Protein AF-A0A933QVA3-F1 (afdb_monomer)

Structure (mmCIF, N/CA/C/O backbone):
data_AF-A0A933QVA3-F1
#
_entry.id   AF-A0A933QVA3-F1
#
loop_
_atom_site.group_PDB
_atom_site.id
_atom_site.type_symbol
_atom_site.label_atom_id
_atom_site.label_alt_id
_atom_site.label_comp_id
_atom_site.label_asym_id
_atom_site.label_entity_id
_atom_site.label_seq_id
_atom_site.pdbx_PDB_ins_code
_atom_site.Cartn_x
_atom_site.Cartn_y
_atom_site.Cartn_z
_atom_site.occupancy
_atom_site.B_iso_or_equiv
_atom_site.auth_seq_id
_atom_site.auth_comp_id
_atom_site.auth_asym_id
_atom_site.auth_atom_id
_atom_site.pdbx_PDB_model_num
ATOM 1 N N . MET A 1 1 ? -22.988 -11.053 14.892 1.00 62.19 1 MET A N 1
ATOM 2 C CA . MET A 1 1 ? -23.285 -9.649 15.249 1.00 62.19 1 MET A CA 1
ATOM 3 C C . MET A 1 1 ? -22.764 -8.797 14.109 1.00 62.19 1 MET A C 1
ATOM 5 O O . MET A 1 1 ? -21.636 -9.046 13.694 1.00 62.19 1 MET A O 1
ATOM 9 N N . LYS A 1 2 ? -23.585 -7.900 13.557 1.00 84.38 2 LYS A N 1
ATOM 10 C CA . LYS A 1 2 ? -23.182 -7.046 12.435 1.00 84.38 2 LYS A CA 1
ATOM 11 C C . LYS A 1 2 ? -22.098 -6.068 12.904 1.00 84.38 2 LYS A C 1
ATOM 13 O O . LYS A 1 2 ? -22.116 -5.648 14.062 1.00 84.38 2 LYS A O 1
ATOM 18 N N . LYS A 1 3 ? -21.099 -5.807 12.058 1.00 94.25 3 LYS A N 1
ATOM 19 C CA . LYS A 1 3 ? -19.967 -4.933 12.400 1.00 94.25 3 LYS A CA 1
ATOM 20 C C . LYS A 1 3 ? -20.443 -3.489 12.524 1.00 94.25 3 LYS A C 1
ATOM 22 O O . LYS A 1 3 ? -21.264 -3.074 11.717 1.00 94.25 3 LYS A O 1
ATOM 27 N N . ARG A 1 4 ? -19.935 -2.734 13.501 1.00 96.12 4 ARG A N 1
ATOM 28 C CA . ARG A 1 4 ? -20.345 -1.337 13.743 1.00 96.12 4 ARG A CA 1
ATOM 29 C C . ARG A 1 4 ? -19.245 -0.351 13.361 1.00 96.12 4 ARG A C 1
ATOM 31 O O . ARG A 1 4 ? -18.122 -0.448 13.862 1.00 96.12 4 ARG A O 1
ATOM 38 N N . VAL A 1 5 ? -19.589 0.615 12.519 1.00 97.69 5 VAL A N 1
ATOM 39 C CA . VAL A 1 5 ? -18.713 1.687 12.039 1.00 97.69 5 VAL A CA 1
ATOM 40 C C . VAL A 1 5 ? -19.263 3.025 12.518 1.00 97.69 5 VAL A C 1
ATOM 42 O O . VAL A 1 5 ? -20.412 3.359 12.234 1.00 97.69 5 VAL A O 1
ATOM 45 N N . LEU A 1 6 ? -18.439 3.783 13.238 1.00 98.25 6 LEU A N 1
ATOM 46 C CA . LEU A 1 6 ? -18.745 5.159 13.623 1.00 98.25 6 LEU A CA 1
ATOM 47 C C . LEU A 1 6 ? -18.090 6.102 12.620 1.00 98.25 6 LEU A C 1
ATOM 49 O O . LEU A 1 6 ? -16.891 5.983 12.384 1.00 98.25 6 LEU A O 1
ATOM 53 N N . VAL A 1 7 ? -18.851 7.029 12.053 1.00 98.06 7 VAL A N 1
ATOM 54 C CA . VAL A 1 7 ? -18.362 8.051 11.124 1.00 98.06 7 VAL A CA 1
ATOM 55 C C . VAL A 1 7 ? -18.529 9.420 11.776 1.00 98.06 7 VAL A C 1
ATOM 57 O O . VAL A 1 7 ? -19.651 9.821 12.064 1.00 98.06 7 VAL A O 1
ATOM 60 N N . ALA A 1 8 ? -17.434 10.136 12.011 1.00 97.88 8 ALA A N 1
ATOM 61 C CA . ALA A 1 8 ? -17.455 11.523 12.466 1.00 97.88 8 ALA A CA 1
ATOM 62 C C . ALA A 1 8 ? -17.248 12.458 11.265 1.00 97.88 8 ALA A C 1
ATOM 64 O O . ALA A 1 8 ? -16.189 12.428 10.641 1.00 97.88 8 ALA A O 1
ATOM 65 N N . GLU A 1 9 ? -18.273 13.229 10.911 1.00 94.56 9 GLU A N 1
ATOM 66 C CA . GLU A 1 9 ? -18.278 14.159 9.775 1.00 94.56 9 GLU A CA 1
ATOM 67 C C . GLU A 1 9 ? -19.221 15.320 10.114 1.00 94.56 9 GLU A C 1
ATOM 69 O O . GLU A 1 9 ? -20.402 15.105 10.394 1.00 94.56 9 GLU A O 1
ATOM 74 N N . ASP A 1 10 ? -18.686 16.540 10.126 1.00 91.88 10 ASP A N 1
ATOM 75 C CA . ASP A 1 10 ? -19.392 17.751 10.550 1.00 91.88 10 ASP A CA 1
ATOM 76 C C . ASP A 1 10 ? -20.319 18.317 9.464 1.00 91.88 10 ASP A C 1
ATOM 78 O O . ASP A 1 10 ? -21.307 18.986 9.781 1.00 91.88 10 ASP A O 1
ATOM 82 N N . ASP A 1 11 ? -20.073 18.004 8.188 1.00 84.56 11 ASP A N 1
ATOM 83 C CA . ASP A 1 11 ? -21.017 18.311 7.116 1.00 84.56 11 ASP A CA 1
ATOM 84 C C . ASP A 1 11 ? -22.144 17.270 7.070 1.00 84.56 11 ASP A C 1
ATOM 86 O O . ASP A 1 11 ? -21.973 16.130 6.629 1.00 84.56 11 ASP A O 1
ATOM 90 N N . ILE A 1 12 ? -23.345 17.693 7.468 1.00 83.31 12 ILE A N 1
ATOM 91 C CA . ILE A 1 12 ? -24.539 16.840 7.504 1.00 83.31 12 ILE A CA 1
ATOM 92 C C . ILE A 1 12 ? -24.874 16.198 6.148 1.00 83.31 12 ILE A C 1
ATOM 94 O O . ILE A 1 12 ? -25.395 15.083 6.114 1.00 83.31 12 ILE A O 1
ATOM 98 N N . ASN A 1 13 ? -24.563 16.860 5.028 1.00 76.31 13 ASN A N 1
ATOM 99 C CA . ASN A 1 13 ? -24.820 16.321 3.694 1.00 76.31 13 ASN A CA 1
ATOM 100 C C . ASN A 1 13 ? -23.816 15.224 3.350 1.00 76.31 13 ASN A C 1
ATOM 102 O O . ASN A 1 13 ? -24.195 14.206 2.774 1.00 76.31 13 ASN A O 1
ATOM 106 N N . VAL A 1 14 ? -22.544 15.413 3.713 1.00 79.94 14 VAL A N 1
ATOM 107 C CA . VAL A 1 14 ? -21.497 14.402 3.514 1.00 79.94 14 VAL A CA 1
ATOM 108 C C . VAL A 1 14 ? -21.744 13.208 4.432 1.00 79.94 14 VAL A C 1
ATOM 110 O O . VAL A 1 14 ? -21.687 12.069 3.972 1.00 79.94 14 VAL A O 1
ATOM 113 N N . ALA A 1 15 ? -22.105 13.446 5.693 1.00 84.38 15 ALA A N 1
ATOM 114 C CA . ALA A 1 15 ? -22.469 12.399 6.642 1.00 84.38 15 ALA A CA 1
ATOM 115 C C . ALA A 1 15 ? -23.661 11.567 6.136 1.00 84.38 15 ALA A C 1
ATOM 117 O O . ALA A 1 15 ? -23.595 10.335 6.122 1.00 84.38 15 ALA A O 1
ATOM 118 N N . PHE A 1 16 ? -24.721 12.230 5.656 1.00 78.56 16 PHE A N 1
ATOM 119 C CA . PHE A 1 16 ? -25.873 11.570 5.040 1.00 78.56 16 PHE A CA 1
ATOM 120 C C . PHE A 1 16 ? -25.467 10.764 3.800 1.00 78.56 16 PHE A C 1
ATOM 122 O O . PHE A 1 16 ? -25.799 9.586 3.700 1.00 78.56 16 PHE A O 1
ATOM 129 N N . LEU A 1 17 ? -24.679 11.359 2.898 1.00 74.62 17 LEU A N 1
ATOM 130 C CA . LEU A 1 17 ? -24.182 10.699 1.690 1.00 74.62 17 LEU A CA 1
ATOM 131 C C . LEU A 1 17 ? -23.353 9.448 2.010 1.00 74.62 17 LEU A C 1
ATOM 133 O O . LEU A 1 17 ? -23.500 8.433 1.336 1.00 74.62 17 LEU A O 1
ATOM 137 N N . ILE A 1 18 ? -22.490 9.501 3.027 1.00 87.44 18 ILE A N 1
ATOM 138 C CA . ILE A 1 18 ? -21.707 8.344 3.470 1.00 87.44 18 ILE A CA 1
ATOM 139 C C . ILE A 1 18 ? -22.640 7.261 4.007 1.00 87.44 18 ILE A C 1
ATOM 141 O O . ILE A 1 18 ? -22.528 6.107 3.604 1.00 87.44 18 ILE A O 1
ATOM 145 N N . LYS A 1 19 ? -23.565 7.606 4.903 1.00 90.25 19 LYS A N 1
ATOM 146 C CA . LYS A 1 19 ? -24.446 6.624 5.537 1.00 90.25 19 LYS A CA 1
ATOM 147 C C . LYS A 1 19 ? -25.363 5.931 4.528 1.00 90.25 19 LYS A C 1
ATOM 149 O O . LYS A 1 19 ? -25.340 4.703 4.436 1.00 90.25 19 LYS A O 1
ATOM 154 N N . ASP A 1 20 ? -26.134 6.707 3.775 1.00 82.75 20 ASP A N 1
ATOM 155 C CA . ASP A 1 20 ? -27.108 6.183 2.816 1.00 82.75 20 ASP A CA 1
ATOM 156 C C . ASP A 1 20 ? -26.396 5.567 1.612 1.00 82.75 20 ASP A C 1
ATOM 158 O O . ASP A 1 20 ? -26.706 4.454 1.198 1.00 82.75 20 ASP A O 1
ATOM 162 N N . GLY A 1 21 ? -25.348 6.220 1.113 1.00 74.75 21 GLY A N 1
ATOM 163 C CA . GLY A 1 21 ? -24.599 5.724 -0.032 1.00 74.75 21 GLY A CA 1
ATOM 164 C C . GLY A 1 21 ? -23.852 4.414 0.237 1.00 74.75 21 GLY A C 1
ATOM 165 O O . GLY A 1 21 ? -23.765 3.568 -0.650 1.00 74.75 21 GLY A O 1
ATOM 166 N N . LEU A 1 22 ? -23.344 4.185 1.454 1.00 88.69 22 LEU A N 1
ATOM 167 C CA . LEU A 1 22 ? -22.782 2.879 1.823 1.00 88.69 22 LEU A CA 1
ATOM 168 C C . LEU A 1 22 ? -23.867 1.795 1.921 1.00 88.69 22 LEU A C 1
ATOM 170 O O . LEU A 1 22 ? -23.613 0.653 1.529 1.00 88.69 22 LEU A O 1
ATOM 174 N N . ALA A 1 23 ? -25.064 2.141 2.402 1.00 88.75 23 ALA A N 1
ATOM 175 C CA . ALA A 1 23 ? -26.197 1.220 2.451 1.00 88.75 23 ALA A CA 1
ATOM 176 C C . ALA A 1 23 ? -26.672 0.826 1.041 1.00 88.75 23 ALA A C 1
ATOM 178 O O . ALA A 1 23 ? -26.819 -0.365 0.765 1.00 88.75 23 ALA A O 1
ATOM 179 N N . ASP A 1 24 ? -26.807 1.794 0.130 1.00 80.75 24 ASP A N 1
ATOM 180 C CA . ASP A 1 24 ? -27.186 1.576 -1.275 1.00 80.75 24 ASP A CA 1
ATOM 181 C C . ASP A 1 24 ? -26.171 0.707 -2.031 1.00 80.75 24 ASP A C 1
ATOM 183 O O . ASP A 1 24 ? -26.530 -0.089 -2.900 1.00 80.75 24 ASP A O 1
ATOM 187 N N . LEU A 1 25 ? -24.889 0.809 -1.669 1.00 76.94 25 LEU A N 1
ATOM 188 C CA . LEU A 1 25 ? -23.819 -0.039 -2.197 1.00 76.94 25 LEU A CA 1
ATOM 189 C C . LEU A 1 25 ? -23.784 -1.449 -1.575 1.00 76.94 25 LEU A C 1
ATOM 191 O O . LEU A 1 25 ? -22.884 -2.231 -1.892 1.00 76.94 25 LEU A O 1
ATOM 195 N N . GLY A 1 26 ? -24.730 -1.786 -0.694 1.00 86.75 26 GLY A N 1
ATOM 196 C CA . GLY A 1 26 ? -24.863 -3.113 -0.093 1.00 86.75 26 GLY A CA 1
ATOM 197 C C . GLY A 1 26 ? -23.828 -3.412 0.992 1.00 86.75 26 GLY A C 1
ATOM 198 O O . GLY A 1 26 ? -23.308 -4.525 1.050 1.00 86.75 26 GLY A O 1
ATOM 199 N N . ALA A 1 27 ? -23.471 -2.430 1.824 1.00 86.06 27 ALA A N 1
ATOM 200 C CA . ALA A 1 27 ? -22.571 -2.642 2.958 1.00 86.06 27 ALA A CA 1
ATOM 201 C C . ALA A 1 27 ? -23.135 -3.634 3.999 1.00 86.06 27 ALA A C 1
ATOM 203 O O . ALA A 1 27 ? -24.231 -3.450 4.530 1.00 86.06 27 ALA A O 1
ATOM 204 N N . ASP A 1 28 ? -22.339 -4.645 4.369 1.00 90.44 28 ASP A N 1
ATOM 205 C CA . ASP A 1 28 ? -22.685 -5.641 5.403 1.00 90.44 28 ASP A CA 1
ATOM 206 C C . ASP A 1 28 ? -22.244 -5.221 6.824 1.00 90.44 28 ASP A C 1
ATOM 208 O O . ASP A 1 28 ? -21.858 -6.015 7.684 1.00 90.44 28 ASP A O 1
ATOM 212 N N . PHE A 1 29 ? -22.276 -3.921 7.091 1.00 94.44 29 PHE A N 1
ATOM 213 C CA . PHE A 1 29 ? -21.964 -3.331 8.390 1.00 94.44 29 PHE A CA 1
ATOM 214 C C . PHE A 1 29 ? -22.949 -2.204 8.699 1.00 94.44 29 PHE A C 1
ATOM 216 O O . PHE A 1 29 ? -23.614 -1.680 7.808 1.00 94.44 29 PHE A O 1
ATOM 223 N N . ASP A 1 30 ? -23.090 -1.879 9.977 1.00 95.88 30 ASP A N 1
ATOM 224 C CA . ASP A 1 30 ? -23.941 -0.793 10.440 1.00 95.88 30 ASP A CA 1
ATOM 225 C C . ASP A 1 30 ? -23.115 0.479 10.574 1.00 95.88 30 ASP A C 1
ATOM 227 O O . ASP A 1 30 ? -22.055 0.479 11.203 1.00 95.88 30 ASP A O 1
ATOM 231 N N . VAL A 1 31 ? -23.618 1.556 9.974 1.00 96.75 31 VAL A N 1
ATOM 232 C CA . VAL A 1 31 ? -22.987 2.874 9.983 1.00 96.75 31 VAL A CA 1
ATOM 233 C C . VAL A 1 31 ? -23.808 3.814 10.853 1.00 96.75 31 VAL A C 1
ATOM 235 O O . VAL A 1 31 ? -24.999 4.030 10.612 1.00 96.75 31 VAL A O 1
ATOM 238 N N . GLU A 1 32 ? -23.154 4.404 11.844 1.00 97.56 32 GLU A N 1
ATOM 239 C CA . GLU A 1 32 ? -23.693 5.512 12.624 1.00 97.56 32 GLU A CA 1
ATOM 240 C C . GLU A 1 32 ? -22.833 6.752 12.395 1.00 97.56 32 GLU A C 1
ATOM 242 O O . GLU A 1 32 ? -21.607 6.665 12.373 1.00 97.56 32 GLU A O 1
ATOM 247 N N . THR A 1 33 ? -23.479 7.898 12.207 1.00 97.44 33 THR A N 1
ATOM 248 C CA . THR A 1 33 ? -22.819 9.177 11.940 1.00 97.44 33 THR A CA 1
ATOM 249 C C . THR A 1 33 ? -22.973 10.112 13.132 1.00 97.44 33 THR A C 1
ATOM 251 O O . THR A 1 33 ? -24.056 10.187 13.714 1.00 97.44 33 THR A O 1
ATOM 254 N N . VAL A 1 34 ? -21.921 10.855 13.447 1.00 97.81 34 VAL A N 1
ATOM 255 C CA . VAL A 1 34 ? -21.891 11.932 14.445 1.00 97.81 34 VAL A CA 1
ATOM 256 C C . VAL A 1 34 ? -21.282 13.184 13.829 1.00 97.81 34 VAL A C 1
ATOM 258 O O . VAL A 1 34 ? -20.529 13.091 12.861 1.00 97.81 34 VAL A O 1
ATOM 261 N N . SER A 1 35 ? -21.617 14.343 14.389 1.00 95.56 35 SER A N 1
ATOM 262 C CA . SER A 1 35 ? -21.306 15.649 13.794 1.00 95.56 35 SER A CA 1
ATOM 263 C C . SER A 1 35 ? -20.050 16.319 14.361 1.00 95.56 35 SER A C 1
ATOM 265 O O . SER A 1 35 ? -19.640 17.376 13.888 1.00 95.56 35 SER A O 1
ATOM 267 N N . SER A 1 36 ? -19.429 15.720 15.380 1.00 97.00 36 SER A N 1
ATOM 268 C CA . SER A 1 36 ? -18.232 16.257 16.032 1.00 97.00 36 SER A CA 1
ATOM 269 C C . SER A 1 36 ? -17.353 15.164 16.644 1.00 97.00 36 SER A C 1
ATOM 271 O O . SER A 1 36 ? -17.793 14.031 16.881 1.00 97.00 36 SER A O 1
ATOM 273 N N . GLY A 1 37 ? -16.095 15.510 16.940 1.00 96.56 37 GLY A N 1
ATOM 274 C CA . GLY A 1 37 ? -15.179 14.616 17.650 1.00 96.56 37 GLY A CA 1
ATOM 275 C C . GLY A 1 37 ? -15.629 14.327 19.087 1.00 96.56 37 GLY A C 1
ATOM 276 O O . GLY A 1 37 ? -15.476 13.209 19.577 1.00 96.56 37 GLY A O 1
ATOM 277 N N . GLU A 1 38 ? -16.263 15.291 19.751 1.00 97.44 38 GLU A N 1
ATOM 278 C CA . GLU A 1 38 ? -16.795 15.146 21.105 1.00 97.44 38 GLU A CA 1
ATOM 279 C C . GLU A 1 38 ? -17.962 14.153 21.157 1.00 97.44 38 GLU A C 1
ATOM 281 O O . GLU A 1 38 ? -17.996 13.281 22.031 1.00 97.44 38 GLU A O 1
ATOM 286 N N . GLU A 1 39 ? -18.892 14.231 20.198 1.00 97.44 39 GLU A N 1
ATOM 287 C CA . GLU A 1 39 ? -19.976 13.251 20.056 1.00 97.44 39 GLU A CA 1
ATOM 288 C C . GLU A 1 39 ? -19.421 11.855 19.763 1.00 97.44 39 GLU A C 1
ATOM 290 O O . GLU A 1 39 ? -19.884 10.865 20.340 1.00 97.44 39 GLU A O 1
ATOM 295 N N . ALA A 1 40 ? -18.388 11.772 18.916 1.00 97.25 40 ALA A N 1
ATOM 296 C CA . ALA A 1 40 ? -17.720 10.513 18.622 1.00 97.25 40 ALA A CA 1
ATOM 297 C C . ALA A 1 40 ? -17.103 9.890 19.881 1.00 97.25 40 ALA A C 1
ATOM 299 O O . ALA A 1 40 ? -17.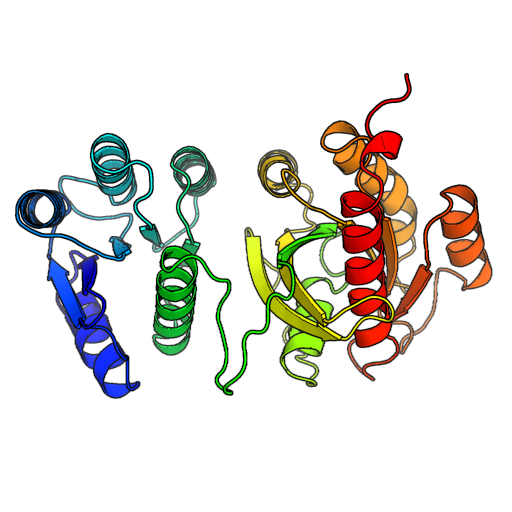306 8.704 20.139 1.00 97.25 40 ALA A O 1
ATOM 300 N N . LEU A 1 41 ? -16.403 10.676 20.706 1.00 95.94 41 LEU A N 1
ATOM 301 C CA . LEU A 1 41 ? -15.837 10.196 21.969 1.00 95.94 41 LEU A CA 1
ATOM 302 C C . LEU A 1 41 ? -16.908 9.734 22.954 1.00 95.94 41 LEU A C 1
ATOM 304 O O . LEU A 1 41 ? -16.743 8.678 23.565 1.00 95.94 41 LEU A O 1
ATOM 308 N N . ALA A 1 42 ? -18.015 10.470 23.073 1.00 96.31 42 ALA A N 1
ATOM 309 C CA . ALA A 1 42 ? -19.131 10.063 23.921 1.00 96.31 42 ALA A CA 1
ATOM 310 C C . ALA A 1 42 ? -19.715 8.710 23.477 1.00 96.31 42 ALA A C 1
ATOM 312 O O . ALA A 1 42 ? -20.004 7.852 24.312 1.00 96.31 42 ALA A O 1
ATOM 313 N N . LYS A 1 43 ? -19.832 8.477 22.163 1.00 96.00 43 LYS A N 1
ATOM 314 C CA . LYS A 1 43 ? -20.265 7.189 21.597 1.00 96.00 43 LYS A CA 1
ATOM 315 C C . LYS A 1 43 ? -19.243 6.076 21.807 1.00 96.00 43 LYS A C 1
ATOM 317 O O . LYS A 1 43 ? -19.636 4.938 22.055 1.00 96.00 43 LYS A O 1
ATOM 322 N N . ILE A 1 44 ? -17.950 6.380 21.717 1.00 94.50 44 ILE A N 1
ATOM 323 C CA . ILE A 1 44 ? -16.865 5.424 21.987 1.00 94.50 44 ILE A CA 1
ATOM 324 C C . ILE A 1 44 ? -16.871 4.975 23.456 1.00 94.50 44 ILE A C 1
ATOM 326 O O . ILE A 1 44 ? -16.546 3.825 23.735 1.00 94.50 44 ILE A O 1
ATOM 330 N N . ASP A 1 45 ? -17.270 5.848 24.386 1.00 92.88 45 ASP A N 1
ATOM 331 C CA . ASP A 1 45 ? -17.370 5.514 25.814 1.00 92.88 45 ASP A CA 1
ATOM 332 C C . ASP A 1 45 ? -18.607 4.676 26.161 1.00 92.88 45 ASP A C 1
ATOM 334 O O . ASP A 1 45 ? -18.585 3.901 27.118 1.00 92.88 45 ASP A O 1
ATOM 338 N N . GLN A 1 46 ? -19.687 4.828 25.396 1.00 91.12 46 GLN A N 1
ATOM 339 C CA . GLN A 1 46 ? -20.950 4.123 25.633 1.00 91.12 46 GLN A CA 1
ATOM 340 C C . GLN A 1 46 ? -20.993 2.741 24.978 1.00 91.12 46 GLN A C 1
ATOM 342 O O . GLN A 1 46 ? -21.614 1.822 25.508 1.00 91.12 46 GLN A O 1
ATOM 347 N N . ASP A 1 47 ? -20.356 2.600 23.817 1.00 90.69 47 ASP A N 1
ATOM 348 C CA . ASP A 1 47 ? -20.560 1.483 22.906 1.00 90.69 47 ASP A CA 1
ATOM 349 C C . ASP A 1 47 ? -19.245 0.924 22.355 1.00 90.69 47 ASP A C 1
ATOM 351 O O . ASP A 1 47 ? -18.220 1.598 22.260 1.00 90.69 47 ASP A O 1
ATOM 355 N N . LYS A 1 48 ? -19.288 -0.333 21.902 1.00 90.75 48 LYS A N 1
ATOM 356 C CA . LYS A 1 48 ? -18.165 -0.955 21.195 1.00 90.75 48 LYS A CA 1
ATOM 357 C C . LYS A 1 48 ? -18.265 -0.715 19.690 1.00 90.75 48 LYS A C 1
ATOM 359 O O . LYS A 1 48 ? -19.237 -1.125 19.057 1.00 90.75 48 LYS A O 1
ATOM 364 N N . TRP A 1 49 ? -17.186 -0.185 19.122 1.00 95.00 49 TRP A N 1
ATOM 365 C CA . TRP A 1 49 ? -17.051 0.081 17.690 1.00 95.00 49 TRP A CA 1
ATOM 366 C C . TRP A 1 49 ? -15.984 -0.808 17.045 1.00 95.00 49 TRP A C 1
ATOM 368 O O . TRP A 1 49 ? -14.905 -1.053 17.605 1.00 95.00 49 TRP A O 1
ATOM 378 N N . ASP A 1 50 ? -16.276 -1.331 15.855 1.00 94.62 50 ASP A N 1
ATOM 379 C CA . ASP A 1 50 ? -15.311 -2.110 15.085 1.00 94.62 50 ASP A CA 1
ATOM 380 C C . ASP A 1 50 ? -14.318 -1.195 14.358 1.00 94.62 50 ASP A C 1
ATOM 382 O O . ASP A 1 50 ? -13.122 -1.496 14.348 1.00 94.62 50 ASP A O 1
ATOM 386 N N . LEU A 1 51 ? -14.788 -0.053 13.857 1.00 96.69 51 LEU A N 1
ATOM 387 C CA . LEU A 1 51 ? -14.011 0.923 13.098 1.00 96.69 51 LEU A CA 1
ATOM 388 C C . LEU A 1 51 ? -14.513 2.345 13.376 1.00 96.69 51 LEU A C 1
ATOM 390 O O . LEU A 1 51 ? -15.720 2.553 13.497 1.00 96.69 51 LEU A O 1
ATOM 394 N N . VAL A 1 52 ? -13.592 3.309 13.430 1.00 97.88 52 VAL A N 1
ATOM 395 C CA . VAL A 1 52 ? -13.915 4.743 13.454 1.00 97.88 52 VAL A CA 1
ATOM 396 C C . VAL A 1 52 ? -13.409 5.393 12.169 1.00 97.88 52 VAL A C 1
ATOM 398 O O . VAL A 1 52 ? -12.224 5.327 11.863 1.00 97.88 52 VAL A O 1
ATOM 401 N N . VAL A 1 53 ? -14.293 6.021 11.410 1.00 97.75 53 VAL A N 1
ATOM 402 C CA . VAL A 1 53 ? -13.960 6.876 10.268 1.00 97.75 53 VAL A CA 1
ATOM 403 C C . VAL A 1 53 ? -14.159 8.315 10.722 1.00 97.75 53 VAL A C 1
ATOM 405 O O . VAL A 1 53 ? -15.147 8.608 11.386 1.00 97.75 53 VAL A O 1
ATOM 408 N N . THR A 1 54 ? -13.235 9.215 10.423 1.00 97.31 54 THR A N 1
ATOM 409 C CA . THR A 1 54 ? -13.351 10.603 10.881 1.00 97.31 54 THR A CA 1
ATOM 410 C C . THR A 1 54 ? -12.832 11.575 9.847 1.00 97.31 54 THR A C 1
ATOM 412 O O . THR A 1 54 ? -11.808 11.306 9.215 1.00 97.31 54 THR A O 1
ATOM 415 N N . ASP A 1 55 ? -13.525 12.695 9.670 1.00 94.31 55 ASP A N 1
ATOM 416 C CA . ASP A 1 55 ? -12.965 13.824 8.955 1.00 94.31 55 ASP A CA 1
ATOM 417 C C . ASP A 1 55 ? -11.872 14.514 9.770 1.00 94.31 55 ASP A C 1
ATOM 419 O O . ASP A 1 55 ? -11.944 14.672 10.986 1.00 94.31 55 ASP A O 1
ATOM 423 N N . HIS A 1 56 ? -10.825 14.958 9.088 1.00 91.44 56 HIS A N 1
ATOM 424 C CA . HIS A 1 56 ? -9.726 15.650 9.730 1.00 91.44 56 HIS A CA 1
ATOM 425 C C . HIS A 1 56 ? -10.160 17.028 10.240 1.00 91.44 56 HIS A C 1
ATOM 427 O O . HIS A 1 56 ? -9.740 17.425 11.329 1.00 91.44 56 HIS A O 1
ATOM 433 N N . ARG A 1 57 ? -10.990 17.748 9.474 1.00 89.88 57 ARG A N 1
ATOM 434 C CA . ARG A 1 57 ? -11.365 19.138 9.753 1.00 89.88 57 ARG A CA 1
ATOM 435 C C . ARG A 1 57 ? -12.771 19.248 10.329 1.00 89.88 57 ARG A C 1
ATOM 437 O O . ARG A 1 57 ? -13.656 19.771 9.673 1.00 89.88 57 ARG A O 1
ATOM 444 N N . MET A 1 58 ? -12.917 18.861 11.588 1.00 94.00 58 MET A N 1
ATOM 445 C CA . MET A 1 58 ? -14.139 19.114 12.351 1.00 94.00 58 MET A CA 1
ATOM 446 C C . MET A 1 58 ? -13.938 20.292 13.326 1.00 94.00 58 MET A C 1
ATOM 448 O O . MET A 1 58 ? -12.836 20.462 13.862 1.00 94.00 58 MET A O 1
ATOM 452 N N . PRO A 1 59 ? -14.968 21.121 13.573 1.00 91.12 59 PRO A N 1
ATOM 453 C CA . PRO A 1 59 ? -14.945 22.139 14.619 1.00 91.12 59 PRO A CA 1
ATOM 454 C C . PRO A 1 59 ? -14.750 21.534 16.015 1.00 91.12 59 PRO A C 1
ATOM 456 O O . PRO A 1 59 ? -15.285 20.473 16.321 1.00 91.12 59 PRO A O 1
ATOM 459 N N . GLY A 1 60 ? -14.031 22.249 16.885 1.00 94.75 60 GLY A N 1
ATOM 460 C CA . GLY A 1 60 ? -13.774 21.819 18.264 1.00 94.75 60 GLY A CA 1
ATOM 461 C C . GLY A 1 60 ? -12.622 20.823 18.356 1.00 94.75 60 GLY A C 1
ATOM 462 O O . GLY A 1 60 ? -11.534 21.199 18.788 1.00 94.75 60 GLY A O 1
ATOM 463 N N . MET A 1 61 ? -12.852 19.594 17.897 1.00 95.12 61 MET A N 1
ATOM 464 C CA . MET A 1 61 ? -11.885 18.497 17.916 1.00 95.12 61 MET A CA 1
ATOM 465 C C . MET A 1 61 ? -11.608 17.987 16.503 1.00 95.12 61 MET A C 1
ATOM 467 O O . MET A 1 61 ? -12.508 17.510 15.817 1.00 95.12 61 MET A O 1
ATOM 471 N N . THR A 1 62 ? -10.344 18.010 16.086 1.00 95.19 62 THR A N 1
ATOM 472 C CA . THR A 1 62 ? -9.916 17.472 14.789 1.00 95.19 62 THR A CA 1
ATOM 473 C C . THR A 1 62 ? -9.990 15.945 14.753 1.00 95.19 62 THR A C 1
ATOM 475 O O . THR A 1 62 ? -9.897 15.261 15.776 1.00 95.19 62 THR A O 1
ATOM 478 N N . GLY A 1 63 ? -10.054 15.368 13.549 1.00 94.88 63 GLY A N 1
ATOM 479 C CA . GLY A 1 63 ? -10.042 13.911 13.390 1.00 94.88 63 GLY A CA 1
ATOM 480 C C . GLY A 1 63 ? -8.778 13.238 13.939 1.00 94.88 63 GLY A C 1
ATOM 481 O O . GLY A 1 63 ? -8.835 12.103 14.408 1.00 94.88 63 GLY A O 1
ATOM 482 N N . LEU A 1 64 ? -7.633 13.932 13.941 1.00 94.19 64 LEU A N 1
ATOM 483 C CA . LEU A 1 64 ? -6.392 13.401 14.518 1.00 94.19 64 LEU A CA 1
ATOM 484 C C . LEU A 1 64 ? -6.448 13.353 16.047 1.00 94.19 64 LEU A C 1
ATOM 486 O O . LEU A 1 64 ? -6.062 12.341 16.625 1.00 94.19 64 LEU A O 1
ATOM 490 N N . GLU A 1 65 ? -6.968 14.399 16.690 1.00 96.69 65 GLU A N 1
ATOM 491 C CA . GLU A 1 65 ? -7.167 14.432 18.146 1.00 96.69 65 GLU A CA 1
ATOM 492 C C . GLU A 1 65 ? -8.179 13.369 18.589 1.00 96.69 65 GLU A C 1
ATOM 494 O O . GLU A 1 65 ? -7.943 12.656 19.566 1.00 96.69 65 GLU A O 1
ATOM 499 N N . LEU A 1 66 ? -9.260 13.182 17.820 1.00 97.62 66 LEU A N 1
ATOM 500 C CA . LEU A 1 66 ? -10.215 12.096 18.047 1.00 97.62 66 LEU A CA 1
ATOM 501 C C . LEU A 1 66 ? -9.529 10.726 17.981 1.00 97.62 66 LEU A C 1
ATOM 503 O O . LEU A 1 66 ? -9.747 9.878 18.848 1.00 97.62 66 LEU A O 1
ATOM 507 N N . ILE A 1 67 ? -8.702 10.489 16.960 1.00 96.00 67 ILE A N 1
ATOM 508 C CA . ILE A 1 67 ? -7.974 9.224 16.815 1.00 96.00 67 ILE A CA 1
ATOM 509 C C . ILE A 1 67 ? -6.981 9.041 17.961 1.00 96.00 67 ILE A C 1
ATOM 511 O O . ILE A 1 67 ? -6.882 7.941 18.497 1.00 96.00 67 ILE A O 1
ATOM 515 N N . GLU A 1 68 ? -6.255 10.081 18.360 1.00 95.19 68 GLU A N 1
ATOM 516 C CA . GLU A 1 68 ? -5.332 10.009 19.490 1.00 95.19 68 GLU A CA 1
ATOM 517 C C . GLU A 1 68 ? -6.063 9.608 20.778 1.00 95.19 68 GLU A C 1
ATOM 519 O O . GLU A 1 68 ? -5.677 8.633 21.429 1.00 95.19 68 GLU A O 1
ATOM 524 N N . ALA A 1 69 ? -7.175 10.274 21.091 1.00 96.12 69 ALA A N 1
ATOM 525 C CA . ALA A 1 69 ? -8.013 9.948 22.240 1.00 96.12 69 ALA A CA 1
ATOM 526 C C . ALA A 1 69 ? -8.607 8.527 22.149 1.00 96.12 69 ALA A C 1
ATOM 528 O O . ALA A 1 69 ? -8.599 7.781 23.133 1.00 96.12 69 ALA A O 1
ATOM 529 N N . LEU A 1 70 ? -9.053 8.101 20.961 1.00 94.50 70 LEU A N 1
ATOM 530 C CA . LEU A 1 70 ? -9.507 6.732 20.701 1.00 94.50 70 LEU A CA 1
ATOM 531 C C . LEU A 1 70 ? -8.401 5.712 20.994 1.00 94.50 70 LEU A C 1
ATOM 533 O O . LEU A 1 70 ? -8.666 4.697 21.633 1.00 94.50 70 LEU A O 1
ATOM 537 N N . LYS A 1 71 ? -7.167 5.960 20.547 1.00 88.12 71 LYS A N 1
ATOM 538 C CA . LYS A 1 71 ? -6.033 5.036 20.712 1.00 88.12 71 LYS A CA 1
ATOM 539 C C . LYS A 1 71 ? -5.534 4.979 22.152 1.00 88.12 71 LYS A C 1
ATOM 541 O O . LYS A 1 71 ? -5.101 3.918 22.588 1.00 88.12 71 LYS A O 1
ATOM 546 N N . GLN A 1 72 ? -5.630 6.073 22.906 1.00 90.00 72 GLN A N 1
ATOM 547 C CA . GLN A 1 72 ? -5.349 6.061 24.345 1.00 90.00 72 GLN A CA 1
ATOM 548 C C . GLN A 1 72 ? -6.319 5.142 25.100 1.00 90.00 72 GLN A C 1
ATOM 550 O O . GLN A 1 72 ? -5.900 4.403 25.989 1.00 90.00 72 GLN A O 1
ATOM 555 N N . LYS A 1 73 ? -7.603 5.145 24.718 1.00 89.44 73 LYS A N 1
ATOM 556 C CA . LYS A 1 73 ? -8.633 4.283 25.320 1.00 89.44 73 LYS A CA 1
ATOM 557 C C . LYS A 1 73 ? -8.570 2.845 24.801 1.00 89.44 73 LYS A C 1
ATOM 559 O O . LYS A 1 73 ? -8.712 1.892 25.563 1.00 89.44 73 LYS A O 1
ATOM 564 N N . VAL A 1 74 ? -8.359 2.683 23.498 1.00 87.25 74 VAL A N 1
ATOM 565 C CA . VAL A 1 74 ? -8.371 1.401 22.787 1.00 87.25 74 VAL A CA 1
ATOM 566 C C . VAL A 1 74 ? -7.188 1.356 21.806 1.00 87.25 74 VAL A C 1
ATOM 568 O O . VAL A 1 74 ? -7.352 1.644 20.618 1.00 87.25 74 VAL A O 1
ATOM 571 N N . PRO A 1 75 ? -5.986 0.937 22.252 1.00 81.00 75 PRO A N 1
ATOM 572 C CA . PRO A 1 75 ? -4.769 0.967 21.427 1.00 81.00 75 PRO A CA 1
ATOM 573 C C . PRO A 1 75 ? -4.864 0.198 20.100 1.00 81.00 75 PRO A C 1
ATOM 575 O O . PRO A 1 75 ? -4.240 0.570 19.107 1.00 81.00 75 PRO A O 1
ATOM 578 N N . ALA A 1 76 ? -5.677 -0.862 20.066 1.00 78.88 76 ALA A N 1
ATOM 579 C CA . ALA A 1 76 ? -5.909 -1.697 18.887 1.00 78.88 76 ALA A CA 1
ATOM 580 C C . ALA A 1 76 ? -7.112 -1.252 18.029 1.00 78.88 76 ALA A C 1
ATOM 582 O O . ALA A 1 76 ? -7.500 -1.968 17.104 1.00 78.88 76 ALA A O 1
ATOM 583 N N . ALA A 1 77 ? -7.747 -0.114 18.333 1.00 82.75 77 ALA A N 1
ATOM 584 C CA . ALA A 1 77 ? -8.850 0.394 17.524 1.00 82.75 77 ALA A CA 1
ATOM 585 C C . ALA A 1 77 ? -8.378 0.683 16.097 1.00 82.75 77 ALA A C 1
ATOM 587 O O . ALA A 1 77 ? -7.289 1.218 15.894 1.00 82.75 77 ALA A O 1
ATOM 588 N N . LEU A 1 78 ? -9.191 0.339 15.104 1.00 89.00 78 LEU A N 1
ATOM 589 C CA . LEU A 1 78 ? -8.929 0.718 13.721 1.00 89.00 78 LEU A CA 1
ATOM 590 C C . LEU A 1 78 ? -9.558 2.072 13.446 1.00 89.00 78 LEU A C 1
ATOM 592 O O . LEU A 1 78 ? -10.663 2.349 13.921 1.00 89.00 78 LEU A O 1
ATOM 596 N N . SER A 1 79 ? -8.854 2.885 12.668 1.00 92.69 79 SER A N 1
ATOM 597 C CA . SER A 1 79 ? -9.326 4.204 12.279 1.00 92.69 79 SER A CA 1
ATOM 598 C C . SER A 1 79 ? -9.014 4.525 10.823 1.00 92.69 79 SER A C 1
ATOM 600 O O . SER A 1 79 ? -7.941 4.173 10.331 1.00 92.69 79 SER A O 1
ATOM 602 N N . ILE A 1 80 ? -9.940 5.205 10.152 1.00 92.56 80 ILE A N 1
ATOM 603 C CA . ILE A 1 80 ? -9.741 5.805 8.831 1.00 92.56 80 ILE A CA 1
ATOM 604 C C . ILE A 1 80 ? -9.849 7.320 8.980 1.00 92.56 80 ILE A C 1
ATOM 606 O O . ILE A 1 80 ? -10.804 7.809 9.580 1.00 92.56 80 ILE A O 1
ATOM 610 N N . LEU A 1 81 ? -8.883 8.055 8.436 1.00 91.31 81 LEU A N 1
ATOM 611 C CA . LEU A 1 81 ? -8.907 9.518 8.407 1.00 91.31 81 LEU A CA 1
ATOM 612 C C . LEU A 1 81 ? -9.308 10.003 7.010 1.00 91.31 81 LEU A C 1
ATOM 614 O O . LEU A 1 81 ? -8.679 9.616 6.030 1.00 91.31 81 LEU A O 1
ATOM 618 N N . MET A 1 82 ? -10.319 10.858 6.917 1.00 88.88 82 MET A N 1
ATOM 619 C CA . MET A 1 82 ? -10.714 11.575 5.702 1.00 88.88 82 MET A CA 1
ATOM 620 C C . MET A 1 82 ? -10.175 13.010 5.772 1.00 88.88 82 MET A C 1
ATOM 622 O O . MET A 1 82 ? -10.068 13.566 6.857 1.00 88.88 82 MET A O 1
ATOM 626 N N . THR A 1 83 ? -9.791 13.637 4.660 1.00 82.31 83 THR A N 1
ATOM 627 C CA . THR A 1 83 ? -9.404 15.066 4.667 1.00 82.31 83 THR A CA 1
ATOM 628 C C . THR A 1 83 ? -9.496 15.703 3.290 1.00 82.31 83 THR A C 1
ATOM 630 O O . THR A 1 83 ? -9.301 15.038 2.282 1.00 82.31 83 THR A O 1
ATOM 633 N N . ALA A 1 84 ? -9.714 17.015 3.228 1.00 63.88 84 ALA A N 1
ATOM 634 C CA . ALA A 1 84 ? -9.722 17.784 1.982 1.00 63.88 84 ALA A CA 1
ATOM 635 C C . ALA A 1 84 ? -8.325 18.030 1.368 1.00 63.88 84 ALA A C 1
ATOM 637 O O . ALA A 1 84 ? -8.228 18.356 0.188 1.00 63.88 84 ALA A O 1
ATOM 638 N N . TYR A 1 85 ? -7.240 17.914 2.144 1.00 59.12 85 TYR A N 1
ATOM 639 C CA . TYR A 1 85 ? -5.869 18.091 1.647 1.00 59.12 85 TYR A CA 1
ATOM 640 C C . TYR A 1 85 ? -4.870 17.361 2.553 1.00 59.12 85 TYR A C 1
ATOM 642 O O . TYR A 1 85 ? -4.948 17.467 3.781 1.00 59.12 85 TYR A O 1
ATOM 650 N N . GLY A 1 86 ? -3.937 16.618 1.957 1.00 59.28 86 GLY A N 1
ATOM 651 C CA . GLY A 1 86 ? -2.807 16.009 2.659 1.00 59.28 86 GLY A CA 1
ATOM 652 C C . GLY A 1 86 ? -1.702 17.029 2.837 1.00 59.28 86 GLY A C 1
ATOM 653 O O . GLY A 1 86 ? -0.905 17.247 1.929 1.00 59.28 86 GLY A O 1
ATOM 654 N N . SER A 1 87 ? -1.677 17.707 3.983 1.00 64.44 87 SER A N 1
ATOM 655 C CA . SER A 1 87 ? -0.434 18.342 4.409 1.00 64.44 87 SER A CA 1
ATOM 656 C C . SER A 1 87 ? 0.497 17.266 4.962 1.00 64.44 87 SER A C 1
ATOM 658 O O . SER A 1 87 ? 0.049 16.305 5.591 1.00 64.44 87 SER A O 1
ATOM 660 N N . GLU A 1 88 ? 1.798 17.443 4.742 1.00 61.09 88 GLU A N 1
ATOM 661 C CA . GLU A 1 88 ? 2.835 16.531 5.237 1.00 61.09 88 GLU A CA 1
ATOM 662 C C . GLU A 1 88 ? 2.702 16.303 6.755 1.00 61.09 88 GLU A C 1
ATOM 664 O O . GLU A 1 88 ? 2.803 15.175 7.234 1.00 61.09 88 GLU A O 1
ATOM 669 N N . ASP A 1 89 ? 2.339 17.350 7.501 1.00 70.00 89 ASP A N 1
ATOM 670 C CA . ASP A 1 89 ? 2.095 17.282 8.945 1.00 70.00 89 ASP A CA 1
ATOM 671 C C . ASP A 1 89 ? 0.946 16.335 9.324 1.00 70.00 89 ASP A C 1
ATOM 673 O O . ASP A 1 89 ? 1.045 15.593 10.304 1.00 70.00 89 ASP A O 1
ATOM 677 N N . VAL A 1 90 ? -0.141 16.326 8.545 1.00 73.19 90 VAL A N 1
ATOM 678 C CA . VAL A 1 90 ? -1.312 15.473 8.802 1.00 73.19 90 VAL A CA 1
ATOM 679 C C . VAL A 1 90 ? -0.987 14.015 8.505 1.00 73.19 90 VAL A C 1
ATOM 681 O O . VAL A 1 90 ? -1.363 13.133 9.277 1.00 73.19 90 VAL A O 1
ATOM 684 N N . GLU A 1 91 ? -0.242 13.752 7.432 1.00 67.25 91 GLU A N 1
ATOM 685 C CA . GLU A 1 91 ? 0.213 12.400 7.100 1.00 67.25 91 GLU A CA 1
ATOM 686 C C . GLU A 1 91 ? 1.165 11.846 8.167 1.00 67.25 91 GLU A C 1
ATOM 688 O O . GLU A 1 91 ? 1.000 10.711 8.625 1.00 67.25 91 GLU A O 1
ATOM 693 N N . LEU A 1 92 ? 2.136 12.651 8.609 1.00 67.19 92 LEU A N 1
ATOM 694 C CA . LEU A 1 92 ? 3.072 12.273 9.667 1.00 67.19 92 LEU A CA 1
ATOM 695 C C . LEU A 1 92 ? 2.345 12.006 10.990 1.00 67.19 92 LEU A C 1
ATOM 697 O O . LEU A 1 92 ? 2.645 11.026 11.677 1.00 67.19 92 LEU A O 1
ATOM 701 N N . ALA A 1 93 ? 1.367 12.838 11.347 1.00 72.94 93 ALA A N 1
ATOM 702 C CA . ALA A 1 93 ? 0.553 12.630 12.538 1.00 72.94 93 ALA A CA 1
ATOM 703 C C . ALA A 1 93 ? -0.293 11.349 12.440 1.00 72.94 93 ALA A C 1
ATOM 705 O O . ALA A 1 93 ? -0.275 10.532 13.363 1.00 72.94 93 ALA A O 1
ATOM 706 N N . ALA A 1 94 ? -0.955 11.107 11.304 1.00 74.75 94 ALA A N 1
ATOM 707 C CA . ALA A 1 94 ? -1.729 9.887 11.071 1.00 74.75 94 ALA A CA 1
ATOM 708 C C . ALA A 1 94 ? -0.857 8.620 11.185 1.00 74.75 94 ALA A C 1
ATOM 710 O O . ALA A 1 94 ? -1.268 7.619 11.778 1.00 74.75 94 ALA A O 1
ATOM 711 N N . GLN A 1 95 ? 0.383 8.673 10.695 1.00 68.62 95 GLN A N 1
ATOM 712 C CA . GLN A 1 95 ? 1.341 7.573 10.838 1.00 68.62 95 GLN A CA 1
ATOM 713 C C . GLN A 1 95 ? 1.742 7.333 12.291 1.00 68.62 95 GLN A C 1
ATOM 715 O O . GLN A 1 95 ? 1.757 6.187 12.742 1.00 68.62 95 GLN A O 1
ATOM 720 N N . ARG A 1 96 ? 2.041 8.398 13.044 1.00 73.75 96 ARG A N 1
ATOM 721 C CA . ARG A 1 96 ? 2.392 8.292 14.471 1.00 73.75 96 ARG A CA 1
ATOM 722 C C . ARG A 1 96 ? 1.266 7.672 15.294 1.00 73.75 96 ARG A C 1
ATOM 724 O O . ARG A 1 96 ? 1.546 6.914 16.218 1.00 73.75 96 ARG A O 1
ATOM 731 N N . LEU A 1 97 ? 0.019 7.958 14.932 1.00 78.00 97 LEU A N 1
ATOM 732 C CA . LEU A 1 97 ? -1.174 7.422 15.590 1.00 78.00 97 LEU A CA 1
ATOM 733 C C . LEU A 1 97 ? -1.590 6.032 15.080 1.00 78.00 97 LEU A C 1
ATOM 735 O O . LEU A 1 97 ? -2.576 5.469 15.563 1.00 78.00 97 LEU A O 1
ATOM 739 N N . ASN A 1 98 ? -0.840 5.450 14.134 1.00 76.56 98 ASN A N 1
ATOM 740 C CA . ASN A 1 98 ? -1.133 4.154 13.524 1.00 76.56 98 ASN A CA 1
ATOM 741 C C . ASN A 1 98 ? -2.575 4.087 12.984 1.00 76.56 98 ASN A C 1
ATOM 743 O O . ASN A 1 98 ? -3.356 3.181 13.312 1.00 76.56 98 ASN A O 1
ATOM 747 N N . VAL A 1 99 ? -2.946 5.110 12.211 1.00 78.88 99 VAL A N 1
ATOM 748 C CA . VAL A 1 99 ? -4.188 5.138 11.434 1.00 78.88 99 VAL A CA 1
ATOM 749 C C . VAL A 1 99 ? -4.151 4.003 10.414 1.00 78.88 99 VAL A C 1
ATOM 751 O O . VAL A 1 99 ? -3.127 3.780 9.771 1.00 78.88 99 VAL A O 1
ATOM 754 N N . TYR A 1 100 ? -5.253 3.261 10.286 1.00 79.62 100 TYR A N 1
ATOM 755 C CA . TYR A 1 100 ? -5.317 2.109 9.386 1.00 79.62 100 TYR A CA 1
ATOM 756 C C . TYR A 1 100 ? -5.239 2.543 7.921 1.00 79.62 100 TYR A C 1
ATOM 758 O O . TYR A 1 100 ? -4.492 1.959 7.139 1.00 79.62 100 TYR A O 1
ATOM 766 N N . HIS A 1 101 ? -6.004 3.572 7.557 1.00 79.38 101 HIS A N 1
ATOM 767 C CA . HIS A 1 101 ? -5.983 4.132 6.213 1.00 79.38 101 HIS A CA 1
ATOM 768 C C . HIS A 1 101 ? -6.344 5.617 6.221 1.00 79.38 101 HIS A C 1
ATOM 770 O O . HIS A 1 101 ? -7.005 6.117 7.130 1.00 79.38 101 HIS A O 1
ATOM 776 N N . TYR A 1 102 ? -5.911 6.325 5.191 1.00 81.00 102 TYR A N 1
ATOM 777 C CA . TYR A 1 102 ? -6.127 7.751 5.032 1.00 81.00 102 TYR A CA 1
ATOM 778 C C . TYR A 1 102 ? -6.683 8.015 3.631 1.00 81.00 102 TYR A C 1
ATOM 780 O O . TYR A 1 102 ? -6.173 7.460 2.662 1.00 81.00 102 TYR A O 1
ATOM 788 N N . MET A 1 103 ? -7.722 8.843 3.524 1.00 77.50 103 MET A N 1
ATOM 789 C CA . MET A 1 103 ? -8.423 9.132 2.273 1.00 77.50 103 MET A CA 1
ATOM 790 C C . MET A 1 103 ? -8.561 10.635 2.040 1.00 77.50 103 MET A C 1
ATOM 792 O O . MET A 1 103 ? -8.923 11.397 2.937 1.00 77.50 103 MET A O 1
ATOM 796 N N . THR A 1 104 ? -8.338 11.061 0.800 1.00 76.31 104 THR A N 1
ATOM 797 C CA . THR A 1 104 ? -8.517 12.455 0.381 1.00 76.31 104 THR A CA 1
ATOM 798 C C . THR A 1 104 ? -9.919 12.689 -0.185 1.00 76.31 104 THR A C 1
ATOM 800 O O . THR A 1 104 ? -10.355 11.953 -1.068 1.00 76.31 104 THR A O 1
ATOM 803 N N . LYS A 1 105 ? -10.611 13.733 0.283 1.00 72.81 105 LYS A N 1
ATOM 804 C CA . LYS A 1 105 ? -11.856 14.270 -0.281 1.00 72.81 105 LYS A CA 1
ATOM 805 C C . LYS A 1 105 ? -11.537 15.135 -1.518 1.00 72.81 105 LYS A C 1
ATOM 807 O O . LYS A 1 105 ? -10.572 15.897 -1.475 1.00 72.81 105 LYS A O 1
ATOM 812 N N . PRO A 1 106 ? -12.356 15.085 -2.586 1.00 67.38 106 PRO A N 1
ATOM 813 C CA . PRO A 1 106 ? -13.515 14.208 -2.764 1.00 67.38 106 PRO A CA 1
ATOM 814 C C . PRO A 1 106 ? -13.096 12.761 -3.074 1.00 67.38 106 PRO A C 1
ATOM 816 O O . PRO A 1 106 ? -12.125 12.536 -3.792 1.00 67.38 106 PRO A O 1
ATOM 819 N N . PHE A 1 107 ? -13.860 11.785 -2.577 1.00 69.94 107 PHE A N 1
ATOM 820 C CA . PHE A 1 107 ? -13.642 10.360 -2.845 1.00 69.94 107 PHE A CA 1
ATOM 821 C C . PHE A 1 107 ? -14.924 9.679 -3.353 1.00 69.94 107 PHE A C 1
ATOM 823 O O . PHE A 1 107 ? -16.028 10.078 -2.973 1.00 69.94 107 PHE A O 1
ATOM 830 N N . PRO A 1 108 ? -14.816 8.625 -4.179 1.00 68.44 108 PRO A N 1
ATOM 831 C CA . PRO A 1 108 ? -15.950 7.764 -4.499 1.00 68.44 108 PRO A CA 1
ATOM 832 C C . PRO A 1 108 ? -16.392 6.942 -3.279 1.00 68.44 108 PRO A C 1
ATOM 834 O O . PRO A 1 108 ? -15.568 6.345 -2.587 1.00 68.44 108 PRO A O 1
ATOM 837 N N . LEU A 1 109 ? -17.702 6.821 -3.045 1.00 75.06 109 LEU A N 1
ATOM 838 C CA . LEU A 1 109 ? -18.241 6.001 -1.946 1.00 75.06 109 LEU A CA 1
ATOM 839 C C . LEU A 1 109 ? -17.887 4.512 -2.065 1.00 75.06 109 LEU A C 1
ATOM 841 O O . LEU A 1 109 ? -17.740 3.825 -1.058 1.00 75.06 109 LEU A O 1
ATOM 845 N N . VAL A 1 110 ? -17.703 4.022 -3.294 1.00 65.19 110 VAL A N 1
ATOM 846 C CA . VAL A 1 110 ? -17.240 2.652 -3.563 1.00 65.19 110 VAL A CA 1
ATOM 847 C C . VAL A 1 110 ? -15.847 2.419 -2.973 1.00 65.19 110 VAL A C 1
ATOM 849 O O . VAL A 1 110 ? -15.589 1.350 -2.420 1.00 65.19 110 VAL A O 1
ATOM 852 N N . ASP A 1 111 ? -14.965 3.421 -3.035 1.00 72.56 111 ASP A N 1
ATOM 853 C CA . ASP A 1 111 ? -13.636 3.329 -2.435 1.00 72.56 111 ASP A CA 1
ATOM 854 C C . ASP A 1 111 ? -13.713 3.363 -0.911 1.00 72.56 111 ASP A C 1
ATOM 856 O O . ASP A 1 111 ? -13.092 2.525 -0.261 1.00 72.56 111 ASP A O 1
ATOM 860 N N . LEU A 1 112 ? -14.531 4.253 -0.336 1.00 82.19 112 LEU A N 1
ATOM 861 C CA . LEU A 1 112 ? -14.730 4.293 1.116 1.00 82.19 112 LEU A CA 1
ATOM 862 C C . LEU A 1 112 ? -15.278 2.956 1.636 1.00 82.19 112 LEU A C 1
ATOM 864 O O . LEU A 1 112 ? -14.748 2.409 2.605 1.00 82.19 112 LEU A O 1
ATOM 868 N N . LYS A 1 113 ? -16.281 2.385 0.956 1.00 86.81 113 LYS A N 1
ATOM 869 C CA . LYS A 1 113 ? -16.830 1.059 1.274 1.00 86.81 113 LYS A CA 1
ATOM 870 C C . LYS A 1 113 ? -15.733 0.001 1.285 1.00 86.81 113 LYS A C 1
ATOM 872 O O . LYS A 1 113 ? -15.590 -0.721 2.268 1.00 86.81 113 LYS A O 1
ATOM 877 N N . ARG A 1 114 ? -14.939 -0.061 0.214 1.00 81.44 114 ARG A N 1
ATOM 878 C CA . ARG A 1 114 ? -13.853 -1.033 0.065 1.00 81.44 114 ARG A CA 1
ATOM 879 C C . ARG A 1 114 ? -12.846 -0.932 1.212 1.00 81.44 114 ARG A C 1
ATOM 881 O O . ARG A 1 114 ? -12.480 -1.958 1.778 1.00 81.44 114 ARG A O 1
ATOM 888 N N . VAL A 1 115 ? -12.419 0.278 1.577 1.00 80.44 115 VAL A N 1
ATOM 889 C CA . VAL A 1 115 ? -11.458 0.486 2.675 1.00 80.44 115 VAL A CA 1
ATOM 890 C C . VAL A 1 115 ? -12.062 0.076 4.024 1.00 80.44 115 VAL A C 1
ATOM 892 O O . VAL A 1 115 ? -11.385 -0.571 4.826 1.00 80.44 115 VAL A O 1
ATOM 895 N N . ILE A 1 116 ? -13.338 0.388 4.274 1.00 89.25 116 ILE A N 1
ATOM 896 C CA . ILE A 1 116 ? -14.042 -0.042 5.491 1.00 89.25 116 ILE A CA 1
ATOM 897 C C . ILE A 1 116 ? -14.106 -1.573 5.571 1.00 89.25 116 ILE A C 1
ATOM 899 O O . ILE A 1 116 ? -13.765 -2.144 6.606 1.00 89.25 116 ILE A O 1
ATOM 903 N N . GLU A 1 117 ? -14.486 -2.253 4.488 1.00 85.75 117 GLU A N 1
ATOM 904 C CA . GLU A 1 117 ? -14.558 -3.721 4.442 1.00 85.75 117 GLU A CA 1
ATOM 905 C C . GLU A 1 117 ? -13.194 -4.363 4.711 1.00 85.75 117 GLU A C 1
ATOM 907 O O . GLU A 1 117 ? -13.088 -5.301 5.505 1.00 85.75 117 GLU A O 1
ATOM 912 N N . GLN A 1 118 ? -12.134 -3.807 4.121 1.00 78.69 118 GLN A N 1
ATOM 913 C CA . GLN A 1 118 ? -10.758 -4.243 4.359 1.00 78.69 118 GLN A CA 1
ATOM 914 C C . GLN A 1 118 ? -10.346 -4.065 5.829 1.00 78.69 118 GLN A C 1
ATOM 916 O O . GLN A 1 118 ? -9.776 -4.985 6.426 1.00 78.69 118 GLN A O 1
ATOM 921 N N . ALA A 1 119 ? -10.679 -2.926 6.442 1.00 80.69 119 ALA A N 1
ATOM 922 C CA . ALA A 1 119 ? -10.392 -2.662 7.850 1.00 80.69 119 ALA A CA 1
ATOM 923 C C . ALA A 1 119 ? -11.149 -3.625 8.780 1.00 80.69 119 ALA A C 1
ATOM 925 O O . ALA A 1 119 ? -10.578 -4.201 9.709 1.00 80.69 119 ALA A O 1
ATOM 926 N N . LEU A 1 120 ? -12.437 -3.846 8.522 1.00 86.38 120 LEU A N 1
ATOM 927 C CA . LEU A 1 120 ? -13.266 -4.738 9.330 1.00 86.38 120 LEU A CA 1
ATOM 928 C C . LEU A 1 120 ? -12.808 -6.197 9.239 1.00 86.38 120 LEU A C 1
ATOM 930 O O . LEU A 1 120 ? -12.812 -6.892 10.261 1.00 86.38 120 LEU A O 1
ATOM 934 N N . ALA A 1 121 ? -12.370 -6.637 8.056 1.00 78.00 121 ALA A N 1
ATOM 935 C CA . ALA A 1 121 ? -11.760 -7.947 7.869 1.00 78.00 121 ALA A CA 1
ATOM 936 C C . ALA A 1 121 ? -10.455 -8.073 8.673 1.00 78.00 121 ALA A C 1
ATOM 938 O O . ALA A 1 121 ? -10.294 -9.025 9.435 1.00 78.00 121 ALA A O 1
ATOM 939 N N . TYR A 1 122 ? -9.587 -7.055 8.618 1.00 72.69 122 TYR A N 1
ATOM 940 C CA . TYR A 1 122 ? -8.319 -7.022 9.355 1.00 72.69 122 TYR A CA 1
ATOM 941 C C . TYR A 1 122 ? -8.487 -7.215 10.880 1.00 72.69 122 TYR A C 1
ATOM 943 O O . TYR A 1 122 ? -7.694 -7.919 11.507 1.00 72.69 122 TYR A O 1
ATOM 951 N N . LYS A 1 123 ? -9.539 -6.654 11.503 1.00 63.75 123 LYS A N 1
ATOM 952 C CA . LYS A 1 123 ? -9.794 -6.768 12.961 1.00 63.75 123 LYS A CA 1
ATOM 953 C C . LYS A 1 123 ? -10.193 -8.176 13.425 1.00 63.75 123 LYS A C 1
ATOM 955 O O . LYS A 1 123 ? -10.077 -8.477 14.611 1.00 63.75 123 LYS A O 1
ATOM 960 N N . ALA A 1 124 ? -10.714 -9.022 12.535 1.00 50.50 124 ALA A N 1
ATOM 961 C CA . ALA A 1 124 ? -11.301 -10.317 12.890 1.00 50.50 124 ALA A CA 1
ATOM 962 C C . ALA A 1 124 ? -10.271 -11.448 13.098 1.00 50.50 124 ALA A C 1
ATOM 964 O O . ALA A 1 124 ? -10.663 -12.570 13.410 1.00 50.50 124 ALA A O 1
ATOM 965 N N . GLY A 1 125 ? -8.967 -11.163 12.978 1.00 45.03 125 GLY A N 1
ATOM 966 C CA . GLY A 1 125 ? -7.898 -12.151 13.177 1.00 45.03 125 GLY A CA 1
ATOM 967 C C . GLY A 1 125 ? -7.529 -12.951 11.927 1.00 45.03 125 GLY A C 1
ATOM 968 O O . GLY A 1 125 ? -6.812 -13.940 12.030 1.00 45.03 125 GLY A O 1
ATOM 969 N N . GLY A 1 126 ? -7.974 -12.516 10.752 1.00 36.41 126 GLY A N 1
ATOM 970 C CA . GLY A 1 126 ? -7.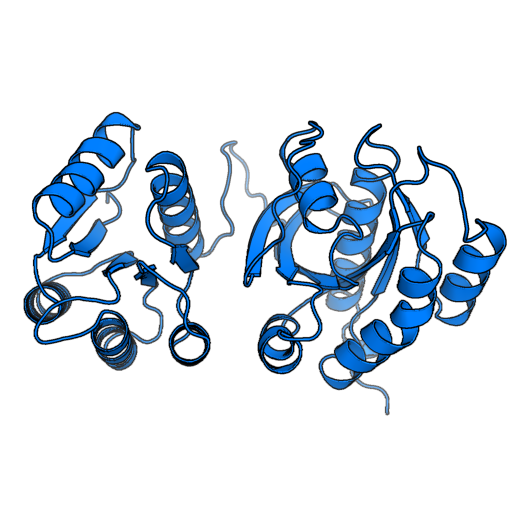575 -13.078 9.474 1.00 36.41 126 GLY A CA 1
ATOM 971 C C . GLY A 1 126 ? -7.479 -11.967 8.452 1.00 36.41 126 GLY A C 1
ATOM 972 O O . GLY A 1 126 ? -8.298 -11.052 8.419 1.00 36.41 126 GLY A O 1
ATOM 973 N N . GLU A 1 127 ? -6.467 -12.050 7.608 1.00 35.25 127 GLU A N 1
ATOM 974 C CA . GLU A 1 127 ? -6.543 -11.418 6.308 1.00 35.25 127 GLU A CA 1
ATOM 975 C C . GLU A 1 127 ? -7.893 -11.690 5.609 1.00 35.25 127 GLU A C 1
ATOM 977 O O . GLU A 1 127 ? -8.509 -12.733 5.847 1.00 35.25 127 GLU A O 1
ATOM 982 N N . PRO A 1 128 ? -8.343 -10.805 4.708 1.00 31.44 128 PRO A N 1
ATOM 983 C CA . PRO A 1 128 ? -9.684 -10.865 4.135 1.00 31.44 128 PRO A CA 1
ATOM 984 C C . PRO A 1 128 ? -9.936 -12.126 3.312 1.00 31.44 128 PRO A C 1
ATOM 986 O O . PRO A 1 128 ? -9.500 -12.224 2.175 1.00 31.44 128 PRO A O 1
ATOM 989 N N . SER A 1 129 ? -10.693 -13.074 3.863 1.00 32.41 129 SER A N 1
ATOM 990 C CA . SER A 1 129 ? -11.253 -14.205 3.126 1.00 32.41 129 SER A CA 1
ATOM 991 C C . SER A 1 129 ? -12.313 -13.731 2.125 1.00 32.41 129 SER A C 1
ATOM 993 O O . SER A 1 129 ? -13.387 -13.275 2.524 1.00 32.41 129 SER A O 1
ATOM 995 N N . SER A 1 130 ? -12.038 -13.894 0.834 1.00 33.84 130 SER A N 1
ATOM 996 C CA . SER A 1 130 ? -13.062 -14.159 -0.176 1.00 33.84 130 SER A CA 1
ATOM 997 C C . SER A 1 130 ? -13.587 -15.588 0.038 1.00 33.84 130 SER A C 1
ATOM 999 O O . SER A 1 130 ? -12.849 -16.489 0.434 1.00 33.84 130 SER A O 1
ATOM 1001 N N . GLY A 1 131 ? -14.896 -15.786 -0.097 1.00 28.67 131 GLY A N 1
ATOM 1002 C CA . GLY A 1 131 ? -15.555 -17.019 0.327 1.00 28.67 131 GLY A CA 1
ATOM 1003 C C . GLY A 1 131 ? -15.175 -18.262 -0.483 1.00 28.67 131 GLY A C 1
ATOM 1004 O O . GLY A 1 131 ? -15.418 -18.313 -1.682 1.00 28.67 131 GLY A O 1
ATOM 1005 N N . SER A 1 132 ? -14.722 -19.303 0.218 1.00 28.41 132 SER A N 1
ATOM 1006 C CA . SER A 1 132 ? -15.133 -20.701 0.021 1.00 28.41 132 SER A CA 1
ATOM 1007 C C . SER A 1 132 ? -14.671 -21.551 1.211 1.00 28.41 132 SER A C 1
ATOM 1009 O O . SER A 1 132 ? -13.568 -21.373 1.716 1.00 28.41 132 SER A O 1
ATOM 1011 N N . ASN A 1 133 ? -15.544 -22.447 1.675 1.00 32.75 133 ASN A N 1
ATOM 1012 C CA . ASN A 1 133 ? -15.315 -23.386 2.774 1.00 32.75 133 ASN A CA 1
ATOM 1013 C C . ASN A 1 133 ? -14.069 -24.260 2.560 1.00 32.75 133 ASN A C 1
ATOM 1015 O O . ASN A 1 133 ? -14.114 -25.177 1.754 1.00 32.75 133 ASN A O 1
ATOM 1019 N N . GLU A 1 134 ? -13.017 -24.019 3.336 1.00 31.86 134 GLU A N 1
ATOM 1020 C CA . GLU A 1 134 ? -12.201 -24.982 4.095 1.00 31.86 134 GLU A CA 1
ATOM 1021 C C . GLU A 1 134 ? -11.082 -24.185 4.783 1.00 31.86 134 GLU A C 1
ATOM 1023 O O . GLU A 1 134 ? -10.798 -23.054 4.404 1.00 31.86 134 GLU A O 1
ATOM 1028 N N . LYS A 1 135 ? -10.508 -24.705 5.871 1.00 37.66 135 LYS A N 1
ATOM 1029 C CA . LYS A 1 135 ? -9.480 -24.024 6.678 1.00 37.66 135 LYS A CA 1
ATOM 1030 C C . LYS A 1 135 ? -8.239 -23.687 5.837 1.00 37.66 135 LYS A C 1
ATOM 1032 O O . LYS A 1 135 ? -7.293 -24.468 5.819 1.00 37.66 135 LYS A O 1
ATOM 1037 N N . ASP A 1 136 ? -8.218 -22.527 5.195 1.00 41.62 136 ASP A N 1
ATOM 1038 C CA . ASP A 1 136 ? -7.049 -22.064 4.457 1.00 41.62 136 ASP A CA 1
ATOM 1039 C C . ASP A 1 136 ? -6.128 -21.285 5.406 1.00 41.62 136 ASP A C 1
ATOM 1041 O O . ASP A 1 136 ? -6.254 -20.080 5.611 1.00 41.62 136 ASP A O 1
ATOM 1045 N N . THR A 1 137 ? -5.229 -22.006 6.080 1.00 56.09 137 THR A N 1
ATOM 1046 C CA . THR A 1 137 ? -4.193 -21.449 6.970 1.00 56.09 137 THR A CA 1
ATOM 1047 C C . THR A 1 137 ? -3.023 -20.845 6.182 1.00 56.09 137 THR A C 1
ATOM 1049 O O . THR A 1 137 ? -1.866 -20.964 6.591 1.00 56.09 137 THR A O 1
ATOM 1052 N N . SER A 1 138 ? -3.308 -20.251 5.026 1.00 67.56 138 SER A N 1
ATOM 1053 C CA . SER A 1 138 ? -2.308 -19.659 4.145 1.00 67.56 138 SER A CA 1
ATOM 1054 C C . SER A 1 138 ? -1.706 -18.403 4.786 1.00 67.56 138 SER A C 1
ATOM 1056 O O . SER A 1 138 ? -2.446 -17.545 5.266 1.00 67.56 138 SER A O 1
ATOM 1058 N N . PRO A 1 139 ? -0.370 -18.281 4.867 1.00 81.62 139 PRO A N 1
ATOM 1059 C CA . PRO A 1 139 ? 0.262 -17.174 5.566 1.00 81.62 139 PRO A CA 1
ATOM 1060 C C . PRO A 1 139 ? 0.163 -15.837 4.828 1.00 81.62 139 PRO A C 1
ATOM 1062 O O . PRO A 1 139 ? 0.240 -15.745 3.603 1.00 81.62 139 PRO A O 1
ATOM 1065 N N . THR A 1 140 ? 0.109 -14.795 5.652 1.00 79.69 140 THR A N 1
ATOM 1066 C CA . THR A 1 140 ? 0.083 -13.374 5.306 1.00 79.69 140 THR A CA 1
ATOM 1067 C C . THR A 1 140 ? 1.472 -12.778 5.162 1.00 79.69 140 THR A C 1
ATOM 1069 O O . THR A 1 140 ? 2.247 -12.762 6.128 1.00 79.69 140 THR A O 1
ATOM 1072 N N . PHE A 1 141 ? 1.782 -12.155 4.027 1.00 85.25 141 PHE A N 1
ATOM 1073 C CA . PHE A 1 141 ? 3.043 -11.446 3.838 1.00 85.25 141 PHE A CA 1
ATOM 1074 C C . PHE A 1 141 ? 2.848 -9.981 3.489 1.00 85.25 141 PHE A C 1
ATOM 1076 O O . PHE A 1 141 ? 2.338 -9.623 2.434 1.00 85.25 141 PHE A O 1
ATOM 1083 N N . LYS A 1 142 ? 3.385 -9.111 4.346 1.00 84.44 142 LYS A N 1
ATOM 1084 C CA . LYS A 1 142 ? 3.643 -7.722 3.978 1.00 84.44 142 LYS A CA 1
ATOM 1085 C C . LYS A 1 142 ? 4.759 -7.667 2.930 1.00 8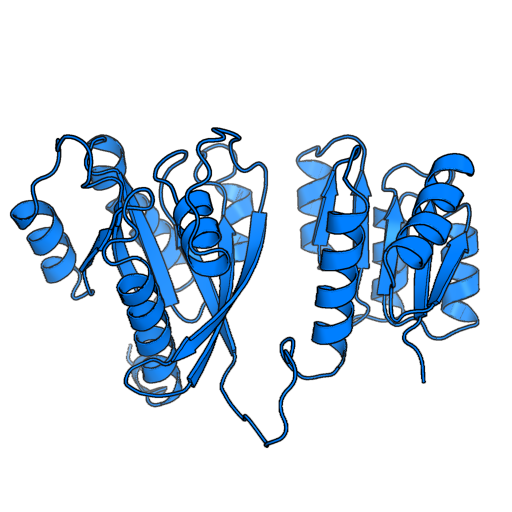4.44 142 LYS A C 1
ATOM 1087 O O . LYS A 1 142 ? 5.878 -8.098 3.211 1.00 84.44 142 LYS A O 1
ATOM 1092 N N . ILE A 1 143 ? 4.471 -7.099 1.766 1.00 91.44 143 ILE A N 1
ATOM 1093 C CA . ILE A 1 143 ? 5.405 -6.887 0.657 1.00 91.44 143 ILE A CA 1
ATOM 1094 C C . ILE A 1 143 ? 5.504 -5.390 0.389 1.00 91.44 143 ILE A C 1
ATOM 1096 O O . ILE A 1 143 ? 4.494 -4.697 0.404 1.00 91.44 143 ILE A O 1
ATOM 1100 N N . THR A 1 144 ? 6.699 -4.876 0.117 1.00 90.50 144 THR A N 1
ATOM 1101 C CA . THR A 1 144 ? 6.868 -3.481 -0.324 1.00 90.50 144 THR A CA 1
ATOM 1102 C C . THR A 1 144 ? 7.427 -3.431 -1.733 1.00 90.50 144 THR A C 1
ATOM 1104 O O . THR A 1 144 ? 8.354 -4.180 -2.035 1.00 90.50 144 THR A O 1
ATOM 1107 N N . LEU A 1 145 ? 6.914 -2.521 -2.567 1.00 94.00 145 LEU A N 1
ATOM 1108 C CA . LEU A 1 145 ? 7.559 -2.162 -3.828 1.00 94.00 145 LEU A CA 1
ATOM 1109 C C . LEU A 1 145 ? 8.376 -0.871 -3.673 1.00 94.00 145 LEU A C 1
ATOM 1111 O O . LEU A 1 145 ? 7.839 0.173 -3.309 1.00 94.00 145 LEU A O 1
ATOM 1115 N N . GLY A 1 146 ? 9.672 -0.949 -3.965 1.00 93.44 146 GLY A N 1
ATOM 1116 C CA . GLY A 1 146 ? 10.598 0.180 -4.062 1.00 93.44 146 GLY A CA 1
ATOM 1117 C C . GLY A 1 146 ? 10.977 0.477 -5.514 1.00 93.44 146 GLY A C 1
ATOM 1118 O O . GLY A 1 146 ? 10.813 -0.365 -6.397 1.00 93.44 146 GLY A O 1
ATOM 1119 N N . GLY A 1 147 ? 11.469 1.687 -5.766 1.00 93.81 147 GLY A N 1
ATOM 1120 C CA . GLY A 1 147 ? 11.820 2.176 -7.101 1.00 93.81 147 GLY A CA 1
ATOM 1121 C C . GLY A 1 147 ? 11.228 3.554 -7.367 1.00 93.81 147 GLY A C 1
ATOM 1122 O O . GLY A 1 147 ? 10.328 4.006 -6.653 1.00 93.81 147 GLY A O 1
ATOM 1123 N N . ASP A 1 148 ? 11.699 4.226 -8.409 1.00 90.94 148 ASP A N 1
ATOM 1124 C CA . ASP A 1 148 ? 11.349 5.627 -8.646 1.00 90.94 148 ASP A CA 1
ATOM 1125 C C . ASP A 1 148 ? 9.873 5.861 -8.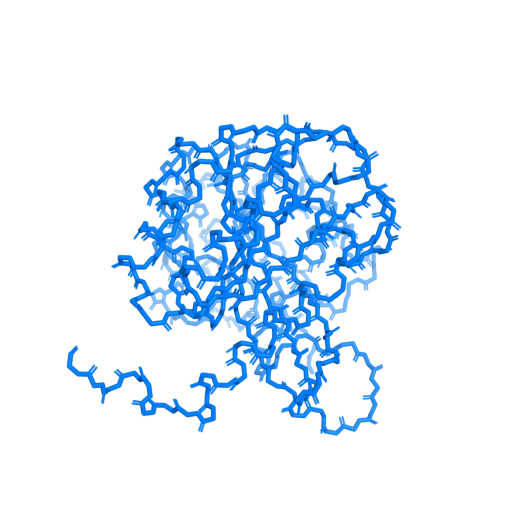980 1.00 90.94 148 ASP A C 1
ATOM 1127 O O . ASP A 1 148 ? 9.076 4.948 -9.237 1.00 90.94 148 ASP A O 1
ATOM 1131 N N . GLY A 1 149 ? 9.482 7.134 -8.986 1.00 86.25 149 GLY A N 1
ATOM 1132 C CA . GLY A 1 149 ? 8.222 7.555 -9.585 1.00 86.25 149 GLY A CA 1
ATOM 1133 C C . GLY A 1 149 ? 8.116 7.081 -11.039 1.00 86.25 149 GLY A C 1
ATOM 1134 O O . GLY A 1 149 ? 9.105 7.008 -11.759 1.00 86.25 149 GLY A O 1
ATOM 1135 N N . ASN A 1 150 ? 6.899 6.754 -11.481 1.00 86.25 150 ASN A N 1
ATOM 1136 C CA . ASN A 1 150 ? 6.593 6.400 -12.873 1.00 86.25 150 ASN A CA 1
ATOM 1137 C C . ASN A 1 150 ? 7.252 5.109 -13.425 1.00 86.25 150 ASN A C 1
ATOM 1139 O O . ASN A 1 150 ? 7.033 4.768 -14.588 1.00 86.25 150 ASN A O 1
ATOM 1143 N N . VAL A 1 151 ? 7.971 4.317 -12.619 1.00 93.75 151 VAL A N 1
ATOM 1144 C CA . VAL A 1 151 ? 8.477 2.992 -13.057 1.00 93.75 151 VAL A CA 1
ATOM 1145 C C . VAL A 1 151 ? 7.359 1.954 -13.243 1.00 93.75 151 VAL A C 1
ATOM 1147 O O . VAL A 1 151 ? 7.532 0.958 -13.939 1.00 93.75 151 VAL A O 1
ATOM 1150 N N . GLY A 1 152 ? 6.174 2.221 -12.682 1.00 91.56 152 GLY A N 1
ATOM 1151 C CA . GLY A 1 152 ? 4.967 1.405 -12.849 1.00 91.56 152 GLY A CA 1
ATOM 1152 C C . GLY A 1 152 ? 4.642 0.476 -11.678 1.00 91.56 152 GLY A C 1
ATOM 1153 O O . GLY A 1 152 ? 3.961 -0.515 -11.897 1.00 91.56 152 GLY A O 1
ATOM 1154 N N . LYS A 1 153 ? 5.084 0.786 -10.449 1.00 92.69 153 LYS A N 1
ATOM 1155 C CA . LYS A 1 153 ? 4.750 0.022 -9.225 1.00 92.69 153 LYS A CA 1
ATOM 1156 C C . LYS A 1 153 ? 3.237 -0.125 -9.026 1.00 92.69 153 LYS A C 1
ATOM 1158 O O . LYS A 1 153 ? 2.721 -1.236 -9.042 1.00 92.69 153 LYS A O 1
ATOM 1163 N N . THR A 1 154 ? 2.518 0.993 -8.982 1.00 84.62 154 THR A N 1
ATOM 1164 C CA . THR A 1 154 ? 1.050 1.043 -8.899 1.00 84.62 154 THR A CA 1
ATOM 1165 C C . THR A 1 154 ? 0.386 0.275 -10.035 1.00 84.62 154 THR A C 1
ATOM 1167 O O . THR A 1 154 ? -0.559 -0.477 -9.824 1.00 84.62 154 THR A O 1
ATOM 1170 N N . THR A 1 155 ? 0.897 0.423 -11.260 1.00 88.69 155 THR A N 1
ATOM 1171 C CA . THR A 1 155 ? 0.346 -0.256 -12.437 1.00 88.69 155 THR A CA 1
ATOM 1172 C C . THR A 1 155 ? 0.587 -1.765 -12.393 1.00 88.69 155 THR A C 1
ATOM 1174 O O . THR A 1 155 ? -0.299 -2.513 -12.791 1.00 88.69 155 THR A O 1
ATOM 1177 N N . LEU A 1 156 ? 1.733 -2.230 -11.879 1.00 93.06 156 LEU A N 1
ATOM 1178 C CA . LEU A 1 156 ? 2.001 -3.652 -11.639 1.00 93.06 156 LEU A CA 1
ATOM 1179 C C . LEU A 1 156 ? 0.987 -4.224 -10.651 1.00 93.06 156 LEU A C 1
ATOM 1181 O O . LEU A 1 156 ? 0.400 -5.265 -10.924 1.00 93.06 156 LEU A O 1
ATOM 1185 N N . ILE A 1 157 ? 0.734 -3.514 -9.549 1.00 87.69 157 ILE A N 1
ATOM 1186 C CA . ILE A 1 157 ? -0.217 -3.956 -8.526 1.00 87.69 157 ILE A CA 1
ATOM 1187 C C . ILE A 1 157 ? -1.648 -3.977 -9.075 1.00 87.69 157 ILE A C 1
ATOM 1189 O O . ILE A 1 157 ? -2.343 -4.983 -8.962 1.00 87.69 157 ILE A O 1
ATOM 1193 N N . LYS A 1 158 ? -2.087 -2.907 -9.748 1.00 82.44 158 LYS A N 1
ATOM 1194 C CA . LYS A 1 158 ? -3.406 -2.874 -10.396 1.00 82.44 158 LYS A CA 1
ATOM 1195 C C . LYS A 1 158 ? -3.550 -3.975 -11.446 1.00 82.44 158 LYS A C 1
ATOM 1197 O O . LYS A 1 158 ? -4.609 -4.599 -11.526 1.00 82.44 158 LYS A O 1
ATOM 1202 N N . ARG A 1 159 ? -2.505 -4.231 -12.242 1.00 89.12 159 ARG A N 1
ATOM 1203 C CA . ARG A 1 159 ? -2.512 -5.288 -13.262 1.00 89.12 159 ARG A CA 1
ATOM 1204 C C . ARG A 1 159 ? -2.654 -6.663 -12.626 1.00 89.12 159 ARG A C 1
ATOM 1206 O O . ARG A 1 159 ? -3.464 -7.442 -13.113 1.00 89.12 159 ARG A O 1
ATOM 1213 N N . LEU A 1 160 ? -1.930 -6.918 -11.540 1.00 86.56 160 LEU A N 1
ATOM 1214 C CA . LEU A 1 160 ? -2.038 -8.143 -10.752 1.00 86.56 160 LEU A CA 1
ATOM 1215 C C . LEU A 1 160 ? -3.466 -8.342 -10.220 1.00 86.56 160 LEU A C 1
ATOM 1217 O O . LEU A 1 160 ? -4.069 -9.387 -10.429 1.00 86.56 160 LEU A O 1
ATOM 1221 N N . CYS A 1 161 ? -4.040 -7.320 -9.580 1.00 75.50 161 CYS A N 1
ATOM 1222 C CA . CYS A 1 161 ? -5.351 -7.441 -8.939 1.00 75.50 161 CYS A CA 1
ATOM 1223 C C . CYS A 1 161 ? -6.524 -7.513 -9.927 1.00 75.50 161 CYS A C 1
ATOM 1225 O O . CYS A 1 161 ? -7.555 -8.095 -9.607 1.00 75.50 161 CYS A O 1
ATOM 1227 N N . THR A 1 162 ? -6.416 -6.879 -11.099 1.00 74.50 162 THR A N 1
ATOM 1228 C CA . THR A 1 162 ? -7.558 -6.714 -12.021 1.00 74.50 162 THR A CA 1
ATOM 1229 C C . THR A 1 162 ? -7.418 -7.484 -13.330 1.00 74.50 162 THR A C 1
ATOM 1231 O O . THR A 1 162 ? -8.379 -7.563 -14.095 1.00 74.50 162 THR A O 1
ATOM 1234 N N . GLY A 1 163 ? -6.219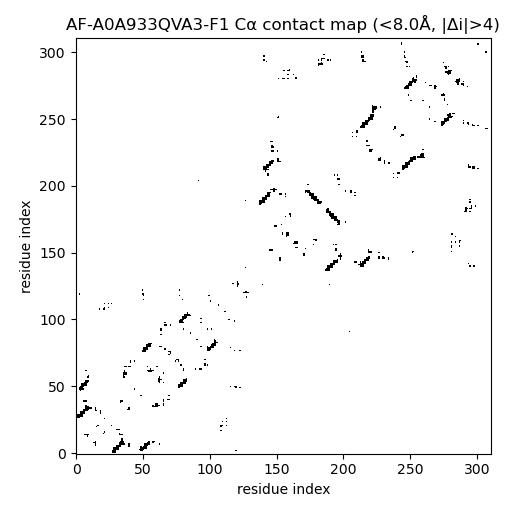 -7.977 -13.650 1.00 75.75 163 GLY A N 1
ATOM 1235 C CA . GLY A 1 163 ? -5.878 -8.523 -14.965 1.00 75.75 163 GLY A CA 1
ATOM 1236 C C . GLY A 1 163 ? -5.901 -7.491 -16.102 1.00 75.75 163 GLY A C 1
ATOM 1237 O O . GLY A 1 163 ? -5.654 -7.842 -17.255 1.00 75.75 163 GLY A O 1
ATOM 1238 N N . ARG A 1 164 ? -6.190 -6.213 -15.816 1.00 74.38 164 ARG A N 1
ATOM 1239 C CA . ARG A 1 164 ? -6.368 -5.146 -16.811 1.00 74.38 164 ARG A CA 1
ATOM 1240 C C . ARG A 1 164 ? -5.256 -4.110 -16.714 1.00 74.38 164 ARG A C 1
ATOM 1242 O O . ARG A 1 164 ? -4.694 -3.863 -15.651 1.00 74.38 164 ARG A O 1
ATOM 1249 N N . PHE A 1 165 ? -4.928 -3.504 -17.851 1.00 74.44 165 PHE A N 1
ATOM 1250 C CA . PHE A 1 165 ? -4.028 -2.356 -17.907 1.00 74.44 165 PHE A CA 1
ATOM 1251 C C . PHE A 1 165 ? -4.839 -1.061 -17.814 1.00 74.44 165 PHE A C 1
ATOM 1253 O O . PHE A 1 165 ? -5.765 -0.852 -18.595 1.00 74.44 165 PHE A O 1
ATOM 1260 N N . ASP A 1 166 ? -4.471 -0.201 -16.869 1.00 70.75 166 ASP A N 1
ATOM 1261 C CA . ASP A 1 166 ? -5.022 1.141 -16.700 1.00 70.75 166 ASP A CA 1
ATOM 1262 C C . ASP A 1 166 ? -3.988 2.158 -17.201 1.00 70.75 166 ASP A C 1
ATOM 1264 O O . ASP A 1 166 ? -2.882 2.252 -16.665 1.00 70.75 166 ASP A O 1
ATOM 1268 N N . ALA A 1 167 ? -4.340 2.889 -18.260 1.00 64.62 167 ALA A N 1
ATOM 1269 C CA . ALA A 1 167 ? -3.466 3.874 -18.892 1.00 64.62 167 ALA A CA 1
ATOM 1270 C C . ALA A 1 167 ? -3.460 5.237 -18.171 1.00 64.62 167 ALA A C 1
ATOM 1272 O O . ALA A 1 167 ? -2.725 6.138 -18.589 1.00 64.62 167 ALA A O 1
ATOM 1273 N N . SER A 1 168 ? -4.273 5.419 -17.121 1.00 61.78 168 SER A N 1
ATOM 1274 C CA . SER A 1 168 ? -4.314 6.669 -16.365 1.00 61.78 168 SER A CA 1
ATOM 1275 C C . SER A 1 168 ? -2.966 6.932 -15.679 1.00 61.78 168 SER A C 1
ATOM 1277 O O . SER A 1 168 ? -2.414 6.098 -14.964 1.00 61.78 168 SER A O 1
ATOM 1279 N N . ARG A 1 169 ? -2.391 8.114 -15.933 1.00 52.84 169 ARG A N 1
ATOM 1280 C CA . ARG A 1 169 ? -1.053 8.510 -15.451 1.00 52.84 169 ARG A CA 1
ATOM 1281 C C . ARG A 1 169 ? -1.109 9.310 -14.151 1.00 52.84 169 ARG A C 1
ATOM 1283 O O . ARG A 1 169 ? -0.348 10.258 -13.971 1.00 52.84 169 ARG A O 1
ATOM 1290 N N . VAL A 1 170 ? -2.032 8.961 -13.262 1.00 55.91 170 VAL A N 1
ATOM 1291 C CA . VAL A 1 170 ? -2.112 9.610 -11.952 1.00 55.91 170 VAL A CA 1
ATOM 1292 C C . VAL A 1 170 ? -0.937 9.118 -11.110 1.00 55.91 170 VAL A C 1
ATOM 1294 O O . VAL A 1 170 ? -0.743 7.915 -10.949 1.00 55.91 170 VAL A O 1
ATOM 1297 N N . MET A 1 171 ? -0.109 10.042 -10.626 1.00 41.22 171 MET A N 1
ATOM 1298 C CA . MET A 1 171 ? 0.996 9.703 -9.730 1.00 41.22 171 MET A CA 1
ATOM 1299 C C . MET A 1 171 ? 0.456 9.352 -8.342 1.00 41.22 171 MET A C 1
ATOM 1301 O O . MET A 1 171 ? -0.420 10.049 -7.837 1.00 41.22 171 MET A O 1
ATOM 1305 N N . THR A 1 172 ? 1.018 8.324 -7.705 1.00 45.25 172 THR A N 1
ATOM 1306 C CA . THR A 1 172 ? 0.685 7.979 -6.316 1.00 45.25 172 THR A CA 1
ATOM 1307 C C . THR A 1 172 ? 1.223 9.042 -5.362 1.00 45.25 172 THR A C 1
ATOM 1309 O O . THR A 1 172 ? 2.441 9.225 -5.229 1.00 45.25 172 THR A O 1
ATOM 1312 N N . ILE A 1 173 ? 0.299 9.739 -4.706 1.00 43.66 173 ILE A N 1
ATOM 1313 C CA . ILE A 1 173 ? 0.551 10.615 -3.562 1.00 43.66 173 ILE A CA 1
ATOM 1314 C C . ILE A 1 173 ? 0.374 9.751 -2.307 1.00 43.66 173 ILE A C 1
ATOM 1316 O O . ILE A 1 173 ? -0.642 9.073 -2.178 1.00 43.66 173 ILE A O 1
ATOM 1320 N N . GLY A 1 174 ? 1.364 9.729 -1.413 1.00 45.19 174 GLY A N 1
ATOM 1321 C CA . GLY A 1 174 ? 1.303 8.923 -0.190 1.00 45.19 174 GLY A CA 1
ATOM 1322 C C . GLY A 1 174 ? 1.560 7.423 -0.407 1.00 45.19 174 GLY A C 1
ATOM 1323 O O . GLY A 1 174 ? 2.504 7.040 -1.109 1.00 45.19 174 GLY A O 1
ATOM 1324 N N . VAL A 1 175 ? 0.770 6.575 0.262 1.00 45.00 175 VAL A N 1
ATOM 1325 C CA . VAL A 1 175 ? 0.934 5.112 0.293 1.00 45.00 175 VAL A CA 1
ATOM 1326 C C . VAL A 1 175 ? -0.418 4.412 0.179 1.00 45.00 175 VAL A C 1
ATOM 1328 O O . VAL A 1 175 ? -1.337 4.737 0.925 1.00 45.00 175 VAL A O 1
ATOM 1331 N N . ASP A 1 176 ? -0.507 3.419 -0.705 1.00 55.19 176 ASP A N 1
ATOM 1332 C CA . ASP A 1 176 ? -1.676 2.541 -0.857 1.00 55.19 176 ASP A CA 1
ATOM 1333 C C . ASP A 1 176 ? -1.285 1.082 -0.556 1.00 55.19 176 ASP A C 1
ATOM 1335 O O . ASP A 1 176 ? -0.098 0.733 -0.565 1.00 55.19 176 ASP A O 1
ATOM 1339 N N . PHE A 1 177 ? -2.252 0.210 -0.270 1.00 59.28 177 PHE A N 1
ATOM 1340 C CA . PHE A 1 177 ? -1.990 -1.222 -0.144 1.00 59.28 177 PHE A CA 1
ATOM 1341 C C . PHE A 1 177 ? -3.068 -2.078 -0.804 1.00 59.28 177 PHE A C 1
ATOM 1343 O O . PHE A 1 177 ? -4.261 -1.787 -0.764 1.00 59.28 177 PHE A O 1
ATOM 1350 N N . HIS A 1 178 ? -2.635 -3.191 -1.386 1.00 67.06 178 HIS A N 1
ATOM 1351 C CA . HIS A 1 178 ? -3.505 -4.125 -2.089 1.00 67.06 178 HIS A CA 1
ATOM 1352 C C . HIS A 1 178 ? -3.329 -5.539 -1.557 1.00 67.06 178 HIS A C 1
ATOM 1354 O O . HIS A 1 178 ? -2.238 -5.936 -1.147 1.00 67.06 178 HIS A O 1
ATOM 1360 N N . LEU A 1 179 ? -4.420 -6.295 -1.578 1.00 68.62 179 LEU A N 1
ATOM 1361 C CA . LEU A 1 179 ? -4.468 -7.678 -1.130 1.00 68.62 179 LEU A CA 1
ATOM 1362 C C . LEU A 1 179 ? -4.505 -8.588 -2.347 1.00 68.62 179 LEU A C 1
ATOM 1364 O O . LEU A 1 179 ? -5.302 -8.364 -3.260 1.00 68.62 179 LEU A O 1
ATOM 1368 N N . TYR A 1 180 ? -3.640 -9.594 -2.355 1.00 76.62 180 TYR A N 1
ATOM 1369 C CA . TYR A 1 180 ? -3.551 -10.538 -3.457 1.00 76.62 180 TYR A CA 1
ATOM 1370 C C . TYR A 1 180 ? -3.270 -11.949 -2.952 1.00 76.62 180 TYR A C 1
ATOM 1372 O O . TYR A 1 180 ? -2.245 -12.186 -2.313 1.00 76.62 180 TYR A O 1
ATOM 1380 N N . ASP A 1 181 ? -4.174 -12.873 -3.265 1.00 80.06 181 ASP A N 1
ATOM 1381 C CA . ASP A 1 181 ? -3.986 -14.299 -3.020 1.00 80.06 181 ASP A CA 1
ATOM 1382 C C . ASP A 1 181 ? -3.131 -14.893 -4.132 1.00 80.06 181 ASP A C 1
ATOM 1384 O O . ASP A 1 181 ? -3.451 -14.781 -5.316 1.00 80.06 181 ASP A O 1
ATOM 1388 N N . VAL A 1 182 ? -2.020 -15.513 -3.750 1.00 86.06 182 VAL A N 1
ATOM 1389 C CA . VAL A 1 182 ? -1.048 -16.078 -4.675 1.00 86.06 182 VAL A CA 1
ATOM 1390 C C . VAL A 1 182 ? -0.791 -17.537 -4.346 1.00 86.06 182 VAL A C 1
ATOM 1392 O O . VAL A 1 182 ? -0.471 -17.897 -3.217 1.00 86.06 182 VAL A O 1
ATOM 1395 N N . GLN A 1 183 ? -0.872 -18.377 -5.374 1.00 84.56 183 GLN A N 1
ATOM 1396 C CA . GLN A 1 183 ? -0.372 -19.742 -5.309 1.00 84.56 183 GLN A CA 1
ATOM 1397 C C . GLN A 1 183 ? 1.081 -19.746 -5.783 1.00 84.56 183 GLN A C 1
ATOM 1399 O O . GLN A 1 183 ? 1.351 -19.618 -6.984 1.00 84.56 183 GLN A O 1
ATOM 1404 N N . SER A 1 184 ? 2.020 -19.816 -4.837 1.00 78.75 184 SER A N 1
ATOM 1405 C CA . SER A 1 184 ? 3.449 -19.931 -5.133 1.00 78.75 184 SER A CA 1
ATOM 1406 C C . SER A 1 184 ? 3.856 -21.405 -5.253 1.00 78.75 184 SER A C 1
ATOM 1408 O O . SER A 1 184 ? 3.051 -22.304 -5.014 1.00 78.75 184 SER A O 1
ATOM 1410 N N . GLN A 1 185 ? 5.106 -21.685 -5.639 1.00 74.69 185 GLN A N 1
ATOM 1411 C CA . GLN A 1 185 ? 5.579 -23.074 -5.721 1.00 74.69 185 GLN A CA 1
ATOM 1412 C C . GLN A 1 185 ? 5.587 -23.769 -4.355 1.00 74.69 185 GLN A C 1
ATOM 1414 O O . GLN A 1 185 ? 5.441 -24.986 -4.282 1.00 74.69 185 GLN A O 1
ATOM 1419 N N . ASN A 1 186 ? 5.797 -23.000 -3.283 1.00 70.81 186 ASN A N 1
ATOM 1420 C CA . ASN A 1 186 ? 5.978 -23.540 -1.941 1.00 70.81 186 ASN A CA 1
ATOM 1421 C C . ASN A 1 186 ? 4.660 -23.649 -1.166 1.00 70.81 186 ASN A C 1
ATOM 1423 O O . ASN A 1 186 ? 4.523 -24.579 -0.378 1.00 70.81 186 ASN A O 1
ATOM 1427 N N . GLN A 1 187 ? 3.722 -22.713 -1.358 1.00 80.31 187 GLN A N 1
ATOM 1428 C CA . GLN A 1 187 ? 2.417 -22.708 -0.687 1.00 80.31 187 GLN A CA 1
ATOM 1429 C C . GLN A 1 187 ? 1.486 -21.621 -1.246 1.00 80.31 187 GLN A C 1
ATOM 1431 O O . GLN A 1 187 ? 1.933 -20.664 -1.885 1.00 80.31 187 GLN A O 1
ATOM 1436 N N . ALA A 1 188 ? 0.201 -21.737 -0.915 1.00 83.69 188 ALA A N 1
ATOM 1437 C CA . ALA A 1 188 ? -0.727 -20.616 -0.972 1.00 83.69 188 ALA A CA 1
ATOM 1438 C C . ALA A 1 188 ? -0.309 -19.567 0.063 1.00 83.69 188 ALA A C 1
ATOM 1440 O O . ALA A 1 188 ? 0.088 -19.896 1.182 1.00 83.69 188 ALA A O 1
ATOM 1441 N N . ALA A 1 189 ? -0.350 -18.300 -0.323 1.00 86.12 189 ALA A N 1
ATOM 1442 C CA . ALA A 1 189 ? -0.078 -17.180 0.559 1.00 86.12 189 ALA A CA 1
ATOM 1443 C C . ALA A 1 189 ? -0.916 -15.984 0.133 1.00 86.12 189 ALA A C 1
ATOM 1445 O O . ALA A 1 189 ? -1.293 -15.851 -1.031 1.00 86.12 189 ALA A O 1
ATOM 1446 N N . ARG A 1 190 ? -1.136 -15.065 1.062 1.00 82.44 190 ARG A N 1
ATOM 1447 C CA . ARG A 1 190 ? -1.732 -13.775 0.747 1.00 82.44 190 ARG A CA 1
ATOM 1448 C C . ARG A 1 190 ? -0.712 -12.672 0.935 1.00 82.44 190 ARG A C 1
ATOM 1450 O O . ARG A 1 190 ? 0.059 -12.642 1.892 1.00 82.44 190 ARG A O 1
ATOM 1457 N N . LEU A 1 191 ? -0.666 -11.775 -0.038 1.00 84.38 191 LEU A N 1
ATOM 1458 C CA . LEU A 1 191 ? 0.235 -10.638 -0.060 1.00 84.38 191 LEU A CA 1
ATOM 1459 C C . LEU A 1 191 ? -0.536 -9.373 0.300 1.00 84.38 191 LEU A C 1
ATOM 1461 O O . LEU A 1 191 ? -1.546 -9.059 -0.323 1.00 84.38 191 LEU A O 1
ATOM 1465 N N . ILE A 1 192 ? -0.007 -8.618 1.257 1.00 78.25 192 ILE A N 1
ATOM 1466 C CA . ILE A 1 192 ? -0.358 -7.220 1.502 1.00 78.25 192 ILE A CA 1
ATOM 1467 C C . ILE A 1 192 ? 0.727 -6.386 0.827 1.00 78.25 192 ILE A C 1
ATOM 1469 O O . ILE A 1 192 ? 1.810 -6.197 1.389 1.00 78.25 192 ILE A O 1
ATOM 1473 N N . VAL A 1 193 ? 0.473 -5.938 -0.399 1.00 80.06 193 VAL A N 1
ATOM 1474 C CA . VAL A 1 193 ? 1.443 -5.203 -1.216 1.00 80.06 193 VAL A CA 1
ATOM 1475 C C . VAL A 1 193 ? 1.306 -3.711 -0.965 1.00 80.06 193 VAL A C 1
ATOM 1477 O O . VAL A 1 193 ? 0.280 -3.128 -1.288 1.00 80.06 193 VAL A O 1
ATOM 1480 N N . TRP A 1 194 ? 2.353 -3.099 -0.421 1.00 74.75 194 TRP A N 1
ATOM 1481 C CA . TRP A 1 194 ? 2.445 -1.668 -0.154 1.00 74.75 194 TRP A CA 1
ATOM 1482 C C . TRP A 1 194 ? 2.998 -0.937 -1.383 1.00 74.75 194 TRP A C 1
ATOM 1484 O O . TRP A 1 194 ? 4.168 -1.128 -1.744 1.00 74.75 194 TRP A O 1
ATOM 1494 N N . ASP A 1 195 ? 2.162 -0.099 -2.001 1.00 72.31 195 ASP A N 1
ATOM 1495 C CA . ASP A 1 195 ? 2.535 0.836 -3.063 1.00 72.31 195 ASP A CA 1
ATOM 1496 C C . ASP A 1 195 ? 3.087 2.115 -2.437 1.00 72.31 195 ASP A C 1
ATOM 1498 O O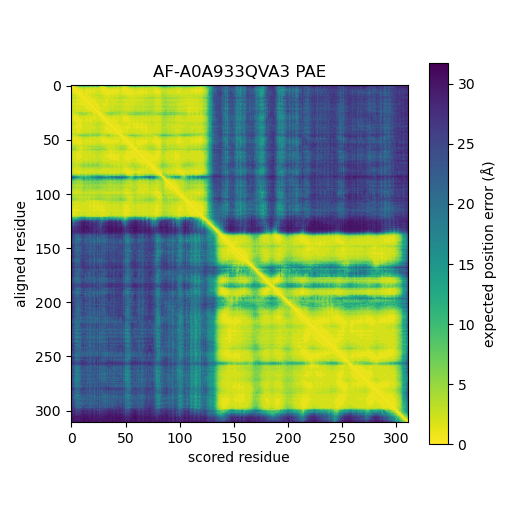 . ASP A 1 195 ? 2.352 3.002 -2.004 1.00 72.31 195 ASP A O 1
ATOM 1502 N N . VAL A 1 196 ? 4.408 2.184 -2.332 1.00 70.06 196 VAL A N 1
ATOM 1503 C CA . VAL A 1 196 ? 5.099 3.319 -1.727 1.00 70.06 196 VAL A CA 1
ATOM 1504 C C . VAL A 1 196 ? 5.470 4.325 -2.814 1.00 70.06 196 VAL A C 1
ATOM 1506 O O . VAL A 1 196 ? 6.052 3.954 -3.839 1.00 70.06 196 VAL A O 1
ATOM 1509 N N . SER A 1 197 ? 5.178 5.613 -2.598 1.00 68.62 197 SER A N 1
ATOM 1510 C CA . SER A 1 197 ? 5.556 6.648 -3.564 1.00 68.62 197 SER A CA 1
ATOM 1511 C C . SER A 1 197 ? 7.069 6.663 -3.818 1.00 68.62 197 SER A C 1
ATOM 1513 O O . SER A 1 197 ? 7.895 6.662 -2.905 1.00 68.62 197 SER A O 1
ATOM 1515 N N . GLY A 1 198 ? 7.431 6.691 -5.101 1.00 62.19 198 GLY A N 1
ATOM 1516 C CA . GLY A 1 198 ? 8.824 6.695 -5.553 1.00 62.19 198 GLY A CA 1
ATOM 1517 C C . GLY A 1 198 ? 9.442 8.087 -5.673 1.00 62.19 198 GLY A C 1
ATOM 1518 O O . GLY A 1 198 ? 10.535 8.210 -6.218 1.00 62.19 198 GLY A O 1
ATOM 1519 N N . GLN A 1 199 ? 8.741 9.149 -5.259 1.00 64.12 199 GLN A N 1
ATOM 1520 C CA . GLN A 1 199 ? 9.267 10.509 -5.395 1.00 64.12 199 GLN A CA 1
ATOM 1521 C C . GLN A 1 199 ? 10.250 10.838 -4.254 1.00 64.12 199 GLN A C 1
ATOM 1523 O O . GLN A 1 199 ? 9.990 10.479 -3.100 1.00 64.12 199 GLN A O 1
ATOM 1528 N N . PRO A 1 200 ? 11.351 11.564 -4.531 1.00 61.25 200 PRO A N 1
ATOM 1529 C CA . PRO A 1 200 ? 12.347 11.922 -3.518 1.00 61.25 200 PRO A CA 1
ATOM 1530 C C . PRO A 1 200 ? 11.784 12.705 -2.327 1.00 61.25 200 PRO A C 1
ATOM 1532 O O . PRO A 1 200 ? 12.231 12.491 -1.206 1.00 61.25 200 PRO A O 1
ATOM 1535 N N . HIS A 1 201 ? 10.766 13.543 -2.544 1.00 55.62 201 HIS A N 1
ATOM 1536 C CA . HIS A 1 201 ? 10.129 14.339 -1.487 1.00 55.62 201 HIS A CA 1
ATOM 1537 C C . HIS A 1 201 ? 9.501 13.473 -0.377 1.00 55.62 201 HIS A C 1
ATOM 1539 O O . HIS A 1 201 ? 9.476 13.892 0.770 1.00 55.62 201 HIS A O 1
ATOM 1545 N N . PHE A 1 202 ? 9.102 12.225 -0.666 1.00 57.47 202 PHE A N 1
ATOM 1546 C CA . PHE A 1 202 ? 8.564 11.293 0.337 1.00 57.47 202 PHE A CA 1
ATOM 1547 C C . PHE A 1 202 ? 9.638 10.407 0.996 1.00 57.47 202 PHE A C 1
ATOM 1549 O O . PHE A 1 202 ? 9.302 9.431 1.669 1.00 57.47 202 PHE A O 1
ATOM 1556 N N . ALA A 1 203 ? 10.934 10.696 0.805 1.00 57.56 203 ALA A N 1
ATOM 1557 C CA . ALA A 1 203 ? 12.031 9.842 1.276 1.00 57.56 203 ALA A CA 1
ATOM 1558 C C . ALA A 1 203 ? 12.093 9.649 2.787 1.00 57.56 203 ALA A C 1
ATOM 1560 O O . ALA A 1 203 ? 12.455 8.571 3.259 1.00 57.56 203 ALA A O 1
ATOM 1561 N N . PHE A 1 204 ? 11.731 10.675 3.547 1.00 53.69 204 PHE A N 1
ATOM 1562 C CA . PHE A 1 204 ? 11.700 10.592 4.999 1.00 53.69 204 PHE A CA 1
ATOM 1563 C C . PHE A 1 204 ? 10.545 9.697 5.474 1.00 53.69 204 PHE A C 1
ATOM 1565 O O . PHE A 1 204 ? 10.743 8.764 6.254 1.00 53.69 204 PHE A O 1
ATOM 1572 N N . THR A 1 205 ? 9.362 9.924 4.911 1.00 56.50 205 THR A N 1
ATOM 1573 C CA . THR A 1 205 ? 8.098 9.285 5.284 1.00 56.50 205 THR A CA 1
ATOM 1574 C C . THR A 1 205 ? 8.034 7.813 4.863 1.00 56.50 205 THR A C 1
ATOM 1576 O O . THR A 1 205 ? 7.588 6.952 5.623 1.00 56.50 205 THR A O 1
ATOM 1579 N N . ARG A 1 206 ? 8.561 7.470 3.679 1.00 67.88 206 ARG A N 1
ATOM 1580 C CA . ARG A 1 206 ? 8.477 6.105 3.131 1.00 67.88 206 ARG A CA 1
ATOM 1581 C C . ARG A 1 206 ? 9.194 5.033 3.962 1.00 67.88 206 ARG A C 1
ATOM 1583 O O . ARG A 1 206 ? 8.800 3.869 3.951 1.00 67.88 206 ARG A O 1
ATOM 1590 N N . ARG A 1 207 ? 10.210 5.419 4.740 1.00 69.12 207 ARG A N 1
ATOM 1591 C CA . ARG A 1 207 ? 11.023 4.508 5.568 1.00 69.12 207 ARG A CA 1
ATOM 1592 C C . ARG A 1 207 ? 10.204 3.737 6.602 1.00 69.12 207 ARG A C 1
ATOM 1594 O O . ARG A 1 207 ? 10.516 2.582 6.898 1.00 69.12 207 ARG A O 1
ATOM 1601 N N . ALA A 1 208 ? 9.148 4.347 7.143 1.00 64.56 208 ALA A N 1
ATOM 1602 C CA . ALA A 1 208 ? 8.253 3.687 8.092 1.00 64.56 208 ALA A CA 1
ATOM 1603 C C . ALA A 1 208 ? 7.533 2.484 7.457 1.00 64.56 208 ALA A C 1
ATOM 1605 O O . ALA A 1 208 ? 7.324 1.464 8.119 1.00 64.56 208 ALA A O 1
ATOM 1606 N N . PHE A 1 209 ? 7.233 2.561 6.158 1.00 69.69 209 PHE A N 1
ATOM 1607 C CA . PHE A 1 209 ? 6.469 1.547 5.437 1.00 69.69 209 PHE A CA 1
ATOM 1608 C C . PHE A 1 209 ? 7.275 0.300 5.098 1.00 69.69 209 PHE A C 1
ATOM 1610 O O . PHE A 1 209 ? 6.678 -0.758 4.909 1.00 69.69 209 PHE A O 1
ATOM 1617 N N . TYR A 1 210 ? 8.607 0.371 5.119 1.00 77.69 210 TYR A N 1
ATOM 1618 C CA . TYR A 1 210 ? 9.450 -0.813 4.944 1.00 77.69 210 TYR A CA 1
ATOM 1619 C C . TYR A 1 210 ? 9.332 -1.764 6.132 1.00 77.69 210 TYR A C 1
ATOM 1621 O O . TYR A 1 210 ? 9.389 -2.976 5.965 1.00 77.69 210 TYR A O 1
ATOM 1629 N N . ARG A 1 211 ? 9.143 -1.253 7.356 1.00 77.69 211 ARG A N 1
ATOM 1630 C CA . ARG A 1 211 ? 9.166 -2.097 8.558 1.00 77.69 211 ARG A CA 1
ATOM 1631 C C . ARG A 1 211 ? 8.111 -3.201 8.502 1.00 77.69 211 ARG A C 1
ATOM 1633 O O . ARG A 1 211 ? 6.943 -2.963 8.197 1.00 77.69 211 ARG A O 1
ATOM 1640 N N . GLY A 1 212 ? 8.533 -4.416 8.841 1.00 78.94 212 GLY A N 1
ATOM 1641 C CA . GLY A 1 212 ? 7.676 -5.601 8.850 1.00 78.94 212 GLY A CA 1
ATOM 1642 C C . GLY A 1 212 ? 7.549 -6.314 7.500 1.00 78.94 212 GLY A C 1
ATOM 1643 O O . GLY A 1 212 ? 7.009 -7.421 7.481 1.00 78.94 212 GLY A O 1
ATOM 1644 N N . SER A 1 213 ? 8.074 -5.745 6.406 1.00 88.06 213 SER A N 1
ATOM 1645 C CA . SER A 1 213 ? 8.064 -6.395 5.091 1.00 88.06 213 SER A CA 1
ATOM 1646 C C . SER A 1 213 ? 8.846 -7.708 5.107 1.00 88.06 213 SER A C 1
ATOM 1648 O O . SER A 1 213 ? 9.943 -7.807 5.662 1.00 88.06 213 SER A O 1
ATOM 1650 N N . LYS A 1 214 ? 8.240 -8.747 4.530 1.00 92.88 214 LYS A N 1
ATOM 1651 C CA . LYS A 1 214 ? 8.778 -10.111 4.467 1.00 92.88 214 LYS A CA 1
ATOM 1652 C C . LYS A 1 214 ? 9.587 -10.360 3.199 1.00 92.88 214 LYS A C 1
ATOM 1654 O O . LYS A 1 214 ? 10.500 -11.178 3.244 1.00 92.88 214 LYS A O 1
ATOM 1659 N N . ALA A 1 215 ? 9.297 -9.618 2.135 1.00 95.94 215 ALA A N 1
ATOM 1660 C CA . ALA A 1 215 ? 10.118 -9.474 0.939 1.00 95.94 215 ALA A CA 1
ATOM 1661 C C . ALA A 1 215 ? 9.891 -8.086 0.316 1.00 95.94 215 ALA A C 1
ATOM 1663 O O . ALA A 1 215 ? 8.911 -7.403 0.637 1.00 95.94 215 ALA A O 1
ATOM 1664 N N . VAL A 1 216 ? 10.808 -7.664 -0.553 1.00 96.75 216 VAL A N 1
ATOM 1665 C CA . VAL A 1 216 ? 10.765 -6.359 -1.224 1.00 96.75 216 VAL A CA 1
ATOM 1666 C C . VAL A 1 216 ? 10.966 -6.524 -2.726 1.00 96.75 216 VAL A C 1
ATOM 1668 O O . VAL A 1 216 ? 11.919 -7.160 -3.166 1.00 96.75 216 VAL A O 1
ATOM 1671 N N . GLY A 1 217 ? 10.078 -5.923 -3.514 1.00 98.00 217 GLY A N 1
ATOM 1672 C CA . GLY A 1 217 ? 10.219 -5.819 -4.961 1.00 98.00 217 GLY A CA 1
ATOM 1673 C C . GLY A 1 217 ? 10.900 -4.508 -5.344 1.00 98.00 217 GLY A C 1
ATOM 1674 O O . GLY A 1 217 ? 10.409 -3.447 -4.977 1.00 98.00 217 GLY A O 1
ATOM 1675 N N . LEU A 1 218 ? 12.008 -4.554 -6.078 1.00 97.81 218 LEU A N 1
ATOM 1676 C CA . LEU A 1 218 ? 12.671 -3.372 -6.631 1.00 97.81 218 LEU A CA 1
ATOM 1677 C C . LEU A 1 218 ? 12.331 -3.241 -8.111 1.00 97.81 218 LEU A C 1
ATOM 1679 O O . LEU A 1 218 ? 12.657 -4.124 -8.899 1.00 97.81 218 LEU A O 1
ATOM 1683 N N . VAL A 1 219 ? 11.670 -2.148 -8.482 1.00 98.19 219 VAL A N 1
ATOM 1684 C CA . VAL A 1 219 ? 11.135 -1.950 -9.830 1.00 98.19 219 VAL A CA 1
ATOM 1685 C C . VAL A 1 219 ? 11.857 -0.802 -10.524 1.00 98.19 219 VAL A C 1
ATOM 1687 O O . VAL A 1 219 ? 11.916 0.306 -9.992 1.00 98.19 219 VAL A O 1
ATOM 1690 N N . TYR A 1 220 ? 12.336 -1.043 -11.740 1.00 98.25 220 TYR A N 1
ATOM 1691 C CA . TYR A 1 220 ? 12.815 -0.002 -12.652 1.00 98.25 220 TYR A CA 1
ATOM 1692 C C . TYR A 1 220 ? 12.038 -0.046 -13.971 1.00 98.25 220 TYR A C 1
ATOM 1694 O O . TYR A 1 220 ? 11.301 -0.993 -14.242 1.00 98.25 220 TYR A O 1
ATOM 1702 N N . ASN A 1 221 ? 12.174 0.990 -14.794 1.00 97.00 221 ASN A N 1
ATOM 1703 C CA . ASN A 1 221 ? 11.600 1.042 -16.136 1.00 97.00 221 ASN A CA 1
ATOM 1704 C C . ASN A 1 221 ? 12.697 0.765 -17.173 1.00 97.00 221 ASN A C 1
ATOM 1706 O O . ASN A 1 221 ? 13.691 1.484 -17.216 1.00 97.00 221 ASN A O 1
ATOM 1710 N N . ALA A 1 222 ? 12.504 -0.225 -18.048 1.00 96.88 222 ALA A N 1
ATOM 1711 C CA . ALA A 1 222 ? 13.482 -0.610 -19.070 1.00 96.88 222 ALA A CA 1
ATOM 1712 C C . ALA A 1 222 ? 13.832 0.523 -20.059 1.00 96.88 222 ALA A C 1
ATOM 1714 O O . ALA A 1 222 ? 14.910 0.513 -20.656 1.00 96.88 222 ALA A O 1
ATOM 1715 N N . MET A 1 223 ? 12.950 1.518 -20.200 1.00 95.44 223 MET A N 1
ATOM 1716 C CA . MET A 1 223 ? 13.156 2.730 -21.005 1.00 95.44 223 MET A CA 1
ATOM 1717 C C . MET A 1 223 ? 13.833 3.886 -20.264 1.00 95.44 223 MET A C 1
ATOM 1719 O O . MET A 1 223 ? 14.037 4.941 -20.857 1.00 95.44 223 MET A O 1
ATOM 1723 N N . ASP A 1 224 ? 14.133 3.730 -18.979 1.00 95.19 224 ASP A N 1
ATOM 1724 C CA . ASP A 1 224 ? 14.681 4.784 -18.130 1.00 95.19 224 ASP A CA 1
ATOM 1725 C C . ASP A 1 224 ? 15.932 4.266 -17.417 1.00 95.19 224 ASP A C 1
ATOM 1727 O O . ASP A 1 224 ? 15.861 3.654 -16.346 1.00 95.19 224 ASP A O 1
ATOM 1731 N N . ARG A 1 225 ? 17.091 4.532 -18.032 1.00 96.50 225 ARG A N 1
ATOM 1732 C CA . ARG A 1 225 ? 18.411 4.174 -17.501 1.00 96.50 225 ARG A CA 1
ATOM 1733 C C . ARG A 1 225 ? 18.621 4.660 -16.067 1.00 96.50 225 ARG A C 1
ATOM 1735 O O . ARG A 1 225 ? 19.155 3.921 -15.243 1.00 96.50 225 ARG A O 1
ATOM 1742 N N . GLN A 1 226 ? 18.166 5.871 -15.755 1.00 96.44 226 GLN A N 1
ATOM 1743 C CA . GLN A 1 226 ? 18.369 6.471 -14.442 1.00 96.44 226 GLN A CA 1
ATOM 1744 C C . GLN A 1 226 ? 17.614 5.694 -13.356 1.00 96.44 226 GLN A C 1
ATOM 1746 O O . GLN A 1 226 ? 18.123 5.520 -12.249 1.00 96.44 226 GLN A O 1
ATOM 1751 N N . SER A 1 227 ? 16.427 5.172 -13.687 1.00 96.88 227 SER A N 1
ATOM 1752 C CA . SER A 1 227 ? 15.659 4.331 -12.763 1.00 96.88 227 SER A CA 1
ATOM 1753 C C . SER A 1 227 ? 16.332 3.004 -12.420 1.00 96.88 227 SER A C 1
ATOM 1755 O O . SER A 1 227 ? 16.167 2.500 -11.310 1.00 96.88 227 SER A O 1
ATOM 1757 N N . PHE A 1 228 ? 17.125 2.458 -13.344 1.00 98.31 228 PHE A N 1
ATOM 1758 C CA . PHE A 1 228 ? 17.932 1.265 -13.106 1.00 98.31 228 PHE A CA 1
ATOM 1759 C C . PHE A 1 228 ? 19.146 1.569 -12.223 1.00 98.31 228 PHE A C 1
ATOM 1761 O O . PHE A 1 228 ? 19.412 0.854 -11.260 1.00 98.31 228 PHE A O 1
ATOM 1768 N N . GLU A 1 229 ? 19.852 2.665 -12.495 1.00 97.38 229 GLU A N 1
ATOM 1769 C CA . GLU A 1 229 ? 21.024 3.072 -11.712 1.00 97.38 229 GLU A CA 1
ATOM 1770 C C . GLU A 1 229 ? 20.654 3.351 -10.247 1.00 97.38 229 GLU A C 1
ATOM 1772 O O . GLU A 1 229 ? 21.321 2.853 -9.331 1.00 97.38 229 GLU A O 1
ATOM 1777 N N . ARG A 1 230 ? 19.521 4.033 -10.019 1.00 96.69 230 ARG A N 1
ATOM 1778 C CA . ARG A 1 230 ? 18.994 4.335 -8.678 1.00 96.69 230 ARG A CA 1
ATOM 1779 C C . ARG A 1 230 ? 18.533 3.110 -7.889 1.00 96.69 230 ARG A C 1
ATOM 1781 O O . ARG A 1 230 ? 18.317 3.230 -6.684 1.00 96.69 230 ARG A O 1
ATOM 1788 N N . LEU A 1 231 ? 18.448 1.915 -8.485 1.00 97.56 231 LEU A N 1
ATOM 1789 C CA . LEU A 1 231 ? 18.178 0.694 -7.715 1.00 97.56 231 LEU A CA 1
ATOM 1790 C C . LEU A 1 231 ? 19.196 0.481 -6.588 1.00 97.56 231 LEU A C 1
ATOM 1792 O O . LEU A 1 231 ? 18.824 -0.047 -5.543 1.00 97.56 231 LEU A O 1
ATOM 1796 N N . HIS A 1 232 ? 20.451 0.909 -6.763 1.00 97.25 232 HIS A N 1
ATOM 1797 C CA . HIS A 1 232 ? 21.473 0.832 -5.714 1.00 97.25 232 HIS A CA 1
ATOM 1798 C C . HIS A 1 232 ? 21.091 1.657 -4.481 1.00 97.25 232 HIS A C 1
ATOM 1800 O O . HIS A 1 232 ? 21.224 1.179 -3.353 1.00 97.25 232 HIS A O 1
ATOM 1806 N N . GLU A 1 233 ? 20.578 2.869 -4.695 1.00 95.00 233 GLU A N 1
ATOM 1807 C CA . GLU A 1 233 ? 20.122 3.762 -3.628 1.00 95.00 233 GLU A CA 1
ATOM 1808 C C . GLU A 1 233 ? 18.907 3.167 -2.912 1.00 95.00 233 GLU A C 1
ATOM 1810 O O . GLU A 1 233 ? 18.901 3.077 -1.685 1.00 95.00 233 GLU A O 1
ATOM 1815 N N . TRP A 1 234 ? 17.922 2.670 -3.669 1.00 94.56 234 TRP A N 1
ATOM 1816 C CA . TRP A 1 234 ? 16.743 2.001 -3.114 1.00 94.56 234 TRP A CA 1
ATOM 1817 C C . TRP A 1 234 ? 17.108 0.745 -2.314 1.00 94.56 234 TRP A C 1
ATOM 1819 O O . TRP A 1 234 ? 16.610 0.547 -1.204 1.00 94.56 234 TRP A O 1
ATOM 1829 N N . HIS A 1 235 ? 18.000 -0.093 -2.844 1.00 96.12 235 HIS A N 1
ATOM 1830 C CA . HIS A 1 235 ? 18.484 -1.287 -2.157 1.00 96.12 235 HIS A CA 1
ATOM 1831 C C . HIS A 1 235 ? 19.215 -0.923 -0.858 1.00 96.12 235 HIS A C 1
ATOM 1833 O O . HIS A 1 235 ? 18.927 -1.509 0.187 1.00 96.12 235 HIS A O 1
ATOM 1839 N N . HIS A 1 236 ? 20.110 0.070 -0.893 1.00 94.94 236 HIS A N 1
ATOM 1840 C CA . HIS A 1 236 ? 20.838 0.535 0.288 1.00 94.94 236 HIS A CA 1
ATOM 1841 C C . HIS A 1 236 ? 19.900 1.125 1.350 1.00 94.94 236 HIS A C 1
ATOM 1843 O O . HIS A 1 236 ? 19.970 0.741 2.520 1.00 94.94 236 HIS A O 1
ATOM 1849 N N . GLU A 1 237 ? 18.981 2.007 0.946 1.00 90.75 237 GLU A N 1
ATOM 1850 C CA . GLU A 1 237 ? 18.003 2.632 1.837 1.00 90.75 237 GLU A CA 1
ATOM 1851 C C . GLU A 1 237 ? 17.164 1.571 2.558 1.00 90.75 237 GLU A C 1
ATOM 1853 O O . GLU A 1 237 ? 17.066 1.583 3.786 1.00 90.75 237 GLU A O 1
ATOM 1858 N N . ILE A 1 238 ? 16.601 0.612 1.822 1.00 92.75 238 ILE A N 1
ATOM 1859 C CA . ILE A 1 238 ? 15.734 -0.417 2.402 1.00 92.75 238 ILE A CA 1
ATOM 1860 C C . ILE A 1 238 ? 16.539 -1.383 3.274 1.00 92.75 238 ILE A C 1
ATOM 1862 O O . ILE A 1 238 ? 16.095 -1.704 4.379 1.00 92.75 238 ILE A O 1
ATOM 1866 N N . ARG A 1 239 ? 17.740 -1.802 2.850 1.00 94.00 239 ARG A N 1
ATOM 1867 C CA . ARG A 1 239 ? 18.618 -2.641 3.682 1.00 94.00 239 ARG A CA 1
ATOM 1868 C C . ARG A 1 239 ? 19.018 -1.968 4.989 1.00 94.00 239 ARG A C 1
ATOM 1870 O O . ARG A 1 239 ? 19.129 -2.663 5.993 1.00 94.00 239 ARG A O 1
ATOM 1877 N N . SER A 1 240 ? 19.194 -0.646 5.010 1.00 91.81 240 SER A N 1
ATOM 1878 C CA . SER A 1 240 ? 19.524 0.076 6.249 1.00 91.81 240 SER A CA 1
ATOM 1879 C C . SER A 1 240 ? 18.439 -0.062 7.330 1.00 91.81 240 SER A C 1
ATOM 1881 O O . SER A 1 240 ? 18.729 0.022 8.521 1.00 91.81 240 SER A O 1
ATOM 1883 N N . ILE A 1 241 ? 17.191 -0.324 6.923 1.00 86.88 241 ILE A N 1
ATOM 1884 C CA . ILE A 1 241 ? 16.032 -0.494 7.811 1.00 86.88 241 ILE A CA 1
ATOM 1885 C C . ILE A 1 241 ? 15.695 -1.975 8.007 1.00 86.88 241 ILE A C 1
ATOM 1887 O O . ILE A 1 241 ? 15.250 -2.379 9.082 1.00 86.88 241 ILE A O 1
ATOM 1891 N N . LEU A 1 242 ? 15.914 -2.792 6.976 1.00 90.00 242 LEU A N 1
ATOM 1892 C CA . LEU A 1 242 ? 15.667 -4.226 6.960 1.00 90.00 242 LEU A CA 1
ATOM 1893 C C . LEU A 1 242 ? 16.906 -4.996 6.458 1.00 90.00 242 LEU A C 1
ATOM 1895 O O . LEU A 1 242 ? 16.916 -5.460 5.316 1.00 90.00 242 LEU A O 1
ATOM 1899 N N . PRO A 1 243 ? 17.929 -5.218 7.304 1.00 91.19 243 PRO A N 1
ATOM 1900 C CA . PRO A 1 243 ? 19.226 -5.758 6.868 1.00 91.19 243 PRO A CA 1
ATOM 1901 C C . PRO A 1 243 ? 19.159 -7.107 6.146 1.00 91.19 243 PRO A C 1
ATOM 1903 O O . PRO A 1 243 ? 19.955 -7.384 5.250 1.00 91.19 243 PRO A O 1
ATOM 1906 N N . ASN A 1 244 ? 18.176 -7.925 6.526 1.00 90.62 244 ASN A N 1
ATOM 1907 C CA . ASN A 1 244 ? 18.048 -9.307 6.079 1.00 90.62 244 ASN A CA 1
ATOM 1908 C C . ASN A 1 244 ? 16.857 -9.532 5.136 1.00 90.62 244 ASN A C 1
ATOM 1910 O O . ASN A 1 244 ? 16.570 -10.688 4.836 1.00 90.62 244 ASN A O 1
ATOM 1914 N N . VAL A 1 245 ? 16.087 -8.506 4.749 1.00 94.31 245 VAL A N 1
ATOM 1915 C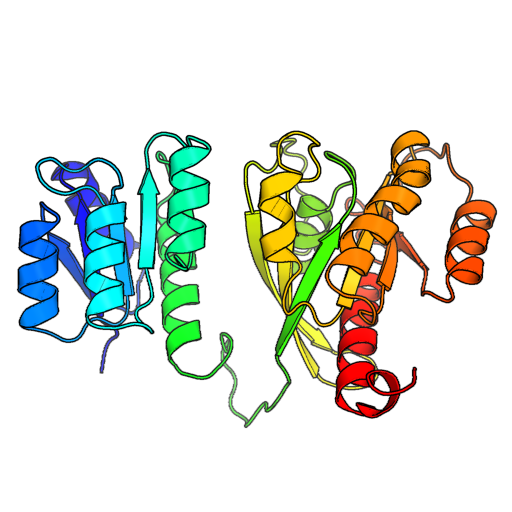 CA . VAL A 1 245 ? 14.896 -8.734 3.907 1.00 94.31 245 VAL A CA 1
ATOM 1916 C C . VAL A 1 245 ? 15.313 -9.229 2.517 1.00 94.31 245 VAL A C 1
ATOM 1918 O O . VAL A 1 245 ? 16.244 -8.672 1.938 1.00 94.31 245 VAL A O 1
ATOM 1921 N N . PRO A 1 246 ? 14.678 -10.284 1.978 1.00 96.44 246 PRO A N 1
ATOM 1922 C CA . PRO A 1 246 ? 14.966 -10.729 0.626 1.00 96.44 246 PRO A CA 1
ATOM 1923 C C . PRO A 1 246 ? 14.376 -9.756 -0.399 1.00 96.44 246 PRO A C 1
ATOM 1925 O O . PRO A 1 246 ? 13.275 -9.227 -0.215 1.00 96.44 246 PRO A O 1
ATOM 1928 N N . PHE A 1 247 ? 15.108 -9.564 -1.494 1.00 97.81 247 PHE A N 1
ATOM 1929 C CA . PHE A 1 247 ? 14.712 -8.710 -2.608 1.00 97.81 247 PHE A CA 1
ATOM 1930 C C . PHE A 1 247 ? 14.404 -9.539 -3.859 1.00 97.81 247 PHE A C 1
ATOM 1932 O O . PHE A 1 247 ? 14.949 -10.628 -4.039 1.00 97.81 247 PHE A O 1
ATOM 1939 N N . VAL A 1 248 ? 13.558 -8.995 -4.730 1.00 98.38 248 VAL A N 1
ATOM 1940 C CA . VAL A 1 248 ? 13.316 -9.460 -6.104 1.00 98.38 248 VAL A CA 1
ATOM 1941 C C . VAL A 1 248 ? 13.323 -8.232 -7.010 1.00 98.38 248 VAL A C 1
ATOM 1943 O O . VAL A 1 248 ? 12.723 -7.218 -6.657 1.00 98.38 248 VAL A O 1
ATOM 1946 N N . ILE A 1 249 ? 13.988 -8.294 -8.162 1.00 98.62 249 ILE A N 1
ATOM 1947 C CA . ILE A 1 249 ? 14.061 -7.173 -9.109 1.00 98.62 249 ILE A CA 1
ATOM 1948 C C . ILE A 1 249 ? 13.059 -7.379 -10.249 1.00 98.62 249 ILE A C 1
ATOM 1950 O O . ILE A 1 249 ? 12.947 -8.479 -10.790 1.00 98.62 249 ILE A O 1
ATOM 1954 N N . ALA A 1 250 ? 12.371 -6.308 -10.645 1.00 98.56 250 ALA A N 1
ATOM 1955 C CA . ALA A 1 250 ? 11.560 -6.249 -11.854 1.00 98.56 250 ALA A CA 1
ATOM 1956 C C . ALA A 1 250 ? 12.003 -5.103 -12.775 1.00 98.56 250 ALA A C 1
ATOM 1958 O O . ALA A 1 250 ? 12.006 -3.937 -12.378 1.00 98.56 250 ALA A O 1
ATOM 1959 N N . GLY A 1 251 ? 12.316 -5.430 -14.028 1.00 98.25 251 GLY A N 1
ATOM 1960 C CA . GLY A 1 251 ? 12.435 -4.457 -15.114 1.00 98.25 251 GLY A CA 1
ATOM 1961 C C . GLY A 1 251 ? 11.103 -4.337 -15.829 1.00 98.25 251 GLY A C 1
ATOM 1962 O O . GLY A 1 251 ? 10.710 -5.259 -16.528 1.00 98.25 251 GLY A O 1
ATOM 1963 N N . ASN A 1 252 ? 10.370 -3.250 -15.616 1.00 97.75 252 ASN A N 1
ATOM 1964 C CA . ASN A 1 252 ? 9.029 -3.065 -16.161 1.00 97.75 252 ASN A CA 1
ATOM 1965 C C . ASN A 1 252 ? 9.043 -2.329 -17.510 1.00 97.75 252 ASN A C 1
ATOM 1967 O O . ASN A 1 252 ? 10.007 -1.644 -17.852 1.00 97.75 252 ASN A O 1
ATOM 1971 N N . LYS A 1 253 ? 7.920 -2.410 -18.233 1.00 95.81 253 LYS A N 1
ATOM 1972 C CA . LYS A 1 253 ? 7.670 -1.778 -19.540 1.00 95.81 253 LYS A CA 1
ATOM 1973 C C . LYS A 1 253 ? 8.557 -2.312 -20.668 1.00 95.81 253 LYS A C 1
ATOM 1975 O O . LYS A 1 253 ? 8.914 -1.570 -21.580 1.00 95.81 253 LYS A O 1
ATOM 1980 N N . VAL A 1 254 ? 8.898 -3.601 -20.625 1.00 95.38 254 VAL A N 1
ATOM 1981 C CA . VAL A 1 254 ? 9.707 -4.257 -21.675 1.00 95.38 254 VAL A CA 1
ATOM 1982 C C . VAL A 1 254 ? 8.977 -4.414 -23.011 1.00 95.38 254 VAL A C 1
ATOM 1984 O O . VAL A 1 254 ? 9.595 -4.759 -24.012 1.00 95.38 254 VAL A O 1
ATOM 1987 N N . ASP A 1 255 ? 7.669 -4.146 -23.030 1.00 93.50 255 ASP A N 1
ATOM 1988 C CA . ASP A 1 255 ? 6.863 -3.985 -24.244 1.00 93.50 255 ASP A CA 1
ATOM 1989 C C . ASP A 1 255 ? 7.216 -2.725 -25.053 1.00 93.50 255 ASP A C 1
ATOM 1991 O O . ASP A 1 255 ? 6.837 -2.614 -26.218 1.00 93.50 255 ASP A O 1
ATOM 1995 N N . LEU A 1 256 ? 7.938 -1.780 -24.448 1.00 89.44 256 LEU A N 1
ATOM 1996 C CA . LEU A 1 256 ? 8.453 -0.588 -25.111 1.00 89.44 256 LEU A CA 1
ATOM 1997 C C . LEU A 1 256 ? 9.902 -0.823 -25.578 1.00 89.44 256 LEU A C 1
ATOM 1999 O O . LEU A 1 256 ? 10.424 -1.936 -25.539 1.00 89.44 256 LEU A O 1
ATOM 2003 N N . GLY A 1 257 ? 10.576 0.229 -26.050 1.00 83.06 257 GLY A N 1
ATOM 2004 C CA . GLY A 1 257 ? 12.014 0.155 -26.329 1.00 83.06 257 GLY A CA 1
ATOM 2005 C C . GLY A 1 257 ? 12.841 -0.197 -25.078 1.00 83.06 257 GLY A C 1
ATOM 2006 O O . GLY A 1 257 ? 12.313 -0.352 -23.977 1.00 83.06 257 GLY A O 1
ATOM 2007 N N . ARG A 1 258 ? 14.170 -0.256 -25.216 1.00 92.00 258 ARG A N 1
ATOM 2008 C CA . ARG A 1 258 ? 15.069 -0.497 -24.077 1.00 92.00 258 ARG A CA 1
ATOM 2009 C C . ARG A 1 258 ? 16.268 0.446 -24.070 1.00 92.00 258 ARG A C 1
ATOM 2011 O O . ARG A 1 258 ? 16.901 0.646 -25.103 1.00 92.00 258 ARG A O 1
ATOM 2018 N N . GLN A 1 259 ? 16.575 0.991 -22.895 1.00 95.81 259 GLN A N 1
ATOM 2019 C CA . GLN A 1 259 ? 17.837 1.670 -22.569 1.00 95.81 259 GLN A CA 1
ATOM 2020 C C . GLN A 1 259 ? 18.735 0.822 -21.652 1.00 95.81 259 GLN A C 1
ATOM 2022 O O . GLN A 1 259 ? 19.916 1.123 -21.497 1.00 95.81 259 GLN A O 1
ATOM 2027 N N . VAL A 1 260 ? 18.179 -0.227 -21.042 1.00 96.19 260 VAL A N 1
ATOM 2028 C CA . VAL A 1 260 ? 18.888 -1.191 -20.191 1.00 96.19 260 VAL A CA 1
ATOM 2029 C C . VAL A 1 260 ? 18.735 -2.565 -20.827 1.00 96.19 260 VAL A C 1
ATOM 2031 O O . VAL A 1 260 ? 17.617 -2.953 -21.173 1.00 96.19 260 VAL A O 1
ATOM 2034 N N . SER A 1 261 ? 19.840 -3.285 -21.029 1.00 96.88 261 SER A N 1
ATOM 2035 C CA . SER A 1 261 ? 19.785 -4.619 -21.630 1.00 96.88 261 SER A CA 1
ATOM 2036 C C . SER A 1 261 ? 19.412 -5.683 -20.596 1.0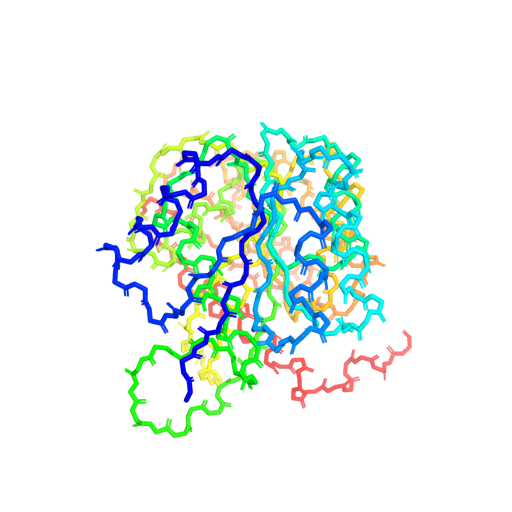0 96.88 261 SER A C 1
ATOM 2038 O O . SER A 1 261 ? 19.631 -5.519 -19.392 1.00 96.88 261 SER A O 1
ATOM 2040 N N . THR A 1 262 ? 18.854 -6.794 -21.073 1.00 96.44 262 THR A N 1
ATOM 2041 C CA . THR A 1 262 ? 18.480 -7.932 -20.229 1.00 96.44 262 THR A CA 1
ATOM 2042 C C . THR A 1 262 ? 19.715 -8.530 -19.543 1.00 96.44 262 THR A C 1
ATOM 2044 O O . THR A 1 262 ? 19.661 -8.897 -18.372 1.00 96.44 262 THR A O 1
ATOM 2047 N N . GLU A 1 263 ? 20.852 -8.573 -20.240 1.00 97.62 263 GLU A N 1
ATOM 2048 C CA . GLU A 1 263 ? 22.128 -9.083 -19.730 1.00 97.62 263 GLU A CA 1
ATOM 2049 C C . GLU A 1 263 ? 22.668 -8.210 -18.597 1.00 97.62 263 GLU A C 1
ATOM 2051 O O . GLU A 1 263 ? 23.106 -8.734 -17.576 1.00 97.62 263 GLU A O 1
ATOM 2056 N N . GLU A 1 264 ? 22.603 -6.886 -18.749 1.00 97.38 264 GLU A N 1
ATOM 2057 C CA . GLU A 1 264 ? 23.050 -5.940 -17.727 1.00 97.38 264 GLU A CA 1
ATOM 2058 C C . GLU A 1 264 ? 22.193 -6.028 -16.459 1.00 97.38 264 GLU A C 1
ATOM 2060 O O . GLU A 1 264 ? 22.721 -6.133 -15.349 1.00 97.38 264 GLU A O 1
ATOM 2065 N N . ALA A 1 265 ? 20.867 -6.041 -16.612 1.00 97.38 265 ALA A N 1
ATOM 2066 C CA . ALA A 1 265 ? 19.954 -6.176 -15.482 1.00 97.38 265 ALA A CA 1
ATOM 2067 C C . ALA A 1 265 ? 20.090 -7.539 -14.786 1.00 97.38 265 ALA A C 1
ATOM 2069 O O . ALA A 1 265 ? 20.104 -7.615 -13.554 1.00 97.38 265 ALA A O 1
ATOM 2070 N N . SER A 1 266 ? 20.276 -8.610 -15.564 1.00 97.75 266 SER A N 1
ATOM 2071 C CA . SER A 1 266 ? 20.566 -9.945 -15.041 1.00 97.75 266 SER A CA 1
ATOM 2072 C C . SER A 1 266 ? 21.901 -9.985 -14.294 1.00 97.75 266 SER A C 1
ATOM 2074 O O . SER A 1 266 ? 21.981 -10.601 -13.233 1.00 97.75 266 SER A O 1
ATOM 2076 N N . ALA A 1 267 ? 22.945 -9.324 -14.800 1.00 98.38 267 ALA A N 1
ATOM 2077 C CA . ALA A 1 267 ? 24.243 -9.254 -14.133 1.00 98.38 267 ALA A CA 1
ATOM 2078 C C . ALA A 1 267 ? 24.147 -8.531 -12.780 1.00 98.38 267 ALA A C 1
ATOM 2080 O O . ALA A 1 267 ? 24.708 -9.008 -11.790 1.00 98.38 267 ALA A O 1
ATOM 2081 N N . LEU A 1 268 ? 23.379 -7.436 -12.698 1.00 98.12 268 LEU A N 1
ATOM 2082 C CA . LEU A 1 268 ? 23.108 -6.758 -11.427 1.00 98.12 268 LEU A CA 1
ATOM 2083 C C . LEU A 1 268 ? 22.408 -7.698 -10.436 1.00 98.12 268 LEU A C 1
ATOM 2085 O O . LEU A 1 268 ? 22.871 -7.860 -9.306 1.00 98.12 268 LEU A O 1
ATOM 2089 N N . ALA A 1 269 ? 21.333 -8.360 -10.864 1.00 97.88 269 ALA A N 1
ATOM 2090 C CA . ALA A 1 269 ? 20.578 -9.278 -10.017 1.00 97.88 269 ALA A CA 1
ATOM 2091 C C . ALA A 1 269 ? 21.428 -10.460 -9.518 1.00 97.88 269 ALA A C 1
ATOM 2093 O O . ALA A 1 269 ? 21.371 -10.812 -8.338 1.00 97.88 269 ALA A O 1
ATOM 2094 N N . GLN A 1 270 ? 22.280 -11.019 -10.383 1.00 97.44 270 GLN A N 1
ATOM 2095 C CA . GLN A 1 270 ? 23.252 -12.052 -10.018 1.00 97.44 270 GLN A CA 1
ATOM 2096 C C . GLN A 1 270 ? 24.267 -11.538 -8.994 1.00 97.44 270 GLN A C 1
ATOM 2098 O O . GLN A 1 270 ? 24.531 -12.225 -8.009 1.00 97.44 270 GLN A O 1
ATOM 2103 N N . SER A 1 271 ? 24.787 -10.318 -9.171 1.00 97.75 271 SER A N 1
ATOM 2104 C CA . SER A 1 271 ? 25.734 -9.712 -8.225 1.00 97.75 271 SER A CA 1
ATOM 2105 C C . SER A 1 271 ? 25.138 -9.524 -6.823 1.00 97.75 271 SER A C 1
ATOM 2107 O O . SER A 1 271 ? 25.849 -9.620 -5.825 1.00 97.75 271 SER A O 1
ATOM 2109 N N . TRP A 1 272 ? 23.823 -9.299 -6.732 1.00 96.31 272 TRP A N 1
ATOM 2110 C CA . TRP A 1 272 ? 23.098 -9.179 -5.464 1.00 96.31 272 TRP A CA 1
ATOM 2111 C C . TRP A 1 272 ? 22.538 -10.513 -4.960 1.00 96.31 272 TRP A C 1
ATOM 2113 O O . TRP A 1 272 ? 22.011 -10.567 -3.848 1.00 96.31 272 TRP A O 1
ATOM 2123 N N . ASN A 1 273 ? 22.667 -11.583 -5.751 1.00 95.94 273 ASN A N 1
ATOM 2124 C CA . ASN A 1 273 ? 22.082 -12.898 -5.509 1.00 95.94 273 ASN A CA 1
ATOM 2125 C C . ASN A 1 273 ? 20.558 -12.840 -5.276 1.00 95.94 273 ASN A C 1
ATOM 2127 O O . ASN A 1 273 ? 20.034 -13.393 -4.305 1.00 95.94 273 ASN A O 1
ATOM 2131 N N . VAL A 1 274 ? 19.847 -12.129 -6.156 1.00 96.88 274 VAL A N 1
ATOM 2132 C CA . VAL A 1 274 ? 18.388 -11.943 -6.097 1.00 96.88 274 VAL A CA 1
ATOM 2133 C C . VAL A 1 274 ? 17.725 -12.367 -7.412 1.00 96.88 274 VAL A C 1
ATOM 2135 O O . VAL A 1 274 ? 18.344 -12.251 -8.470 1.00 96.88 274 VAL A O 1
ATOM 2138 N N . PRO A 1 275 ? 16.466 -12.845 -7.394 1.00 97.81 275 PRO A N 1
ATOM 2139 C CA . PRO A 1 275 ? 15.739 -13.145 -8.624 1.00 97.81 275 PRO A CA 1
ATOM 2140 C C . PRO A 1 275 ? 15.437 -11.876 -9.434 1.00 97.81 275 PRO A C 1
ATOM 2142 O O . PRO A 1 275 ? 15.233 -10.800 -8.863 1.00 97.81 275 PRO A O 1
ATOM 2145 N N . PHE A 1 276 ? 15.350 -12.022 -10.757 1.00 98.38 276 PHE A N 1
ATOM 2146 C CA . PHE A 1 276 ? 15.051 -10.944 -11.699 1.00 98.38 276 PHE A CA 1
ATOM 2147 C C . PHE A 1 276 ? 13.974 -11.357 -12.702 1.00 98.38 276 PHE A C 1
ATOM 2149 O O . PHE A 1 276 ? 14.006 -12.473 -13.220 1.00 98.38 276 PHE A O 1
ATOM 2156 N N . PHE A 1 277 ? 13.047 -10.439 -12.977 1.00 98.44 277 PHE A N 1
ATOM 2157 C CA . PHE A 1 277 ? 11.969 -10.606 -13.946 1.00 98.44 277 PHE A CA 1
ATOM 2158 C C . PHE A 1 277 ? 11.862 -9.386 -14.863 1.00 98.44 277 PHE A C 1
ATOM 2160 O O . PHE A 1 277 ? 11.831 -8.244 -14.408 1.00 98.44 277 PHE A O 1
ATOM 2167 N N . GLU A 1 278 ? 11.723 -9.625 -16.161 1.00 98.06 278 GLU A N 1
ATOM 2168 C C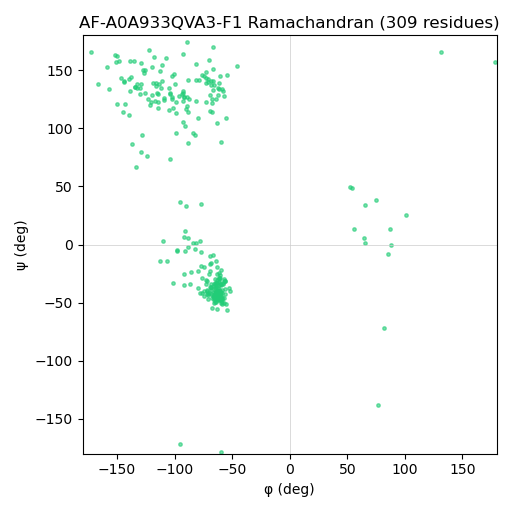A . GLU A 1 278 ? 11.296 -8.603 -17.115 1.00 98.06 278 GLU A CA 1
ATOM 2169 C C . GLU A 1 278 ? 9.774 -8.610 -17.206 1.00 98.06 278 GLU A C 1
ATOM 2171 O O . GLU A 1 278 ? 9.184 -9.620 -17.575 1.00 98.06 278 GLU A O 1
ATOM 2176 N N . THR A 1 279 ? 9.133 -7.497 -16.862 1.00 98.12 279 THR A N 1
ATOM 2177 C CA . THR A 1 279 ? 7.679 -7.390 -16.706 1.00 98.12 279 THR A CA 1
ATOM 2178 C C . THR A 1 279 ? 7.071 -6.372 -17.663 1.00 98.12 279 THR A C 1
ATOM 2180 O O . THR A 1 279 ? 7.704 -5.398 -18.080 1.00 98.12 279 THR A O 1
ATOM 2183 N N . SER A 1 280 ? 5.803 -6.582 -18.005 1.00 96.88 280 SER A N 1
ATOM 2184 C CA . SER A 1 280 ? 5.018 -5.636 -18.795 1.00 96.88 280 SER A CA 1
ATOM 2185 C C . SER A 1 280 ? 3.605 -5.547 -18.241 1.00 96.88 280 SER A C 1
ATOM 2187 O O . SER A 1 280 ? 2.806 -6.468 -18.389 1.00 96.88 280 SER A O 1
ATOM 2189 N N . CYS A 1 281 ? 3.253 -4.405 -17.648 1.00 93.00 281 CYS A N 1
ATOM 2190 C CA . CYS A 1 281 ? 1.871 -4.145 -17.235 1.00 93.00 281 CYS A CA 1
ATOM 2191 C C . CYS A 1 281 ? 0.882 -4.135 -18.411 1.00 93.00 281 CYS A C 1
ATOM 2193 O O . CYS A 1 281 ? -0.299 -4.427 -18.218 1.00 93.00 281 CYS A O 1
ATOM 2195 N N . LEU A 1 282 ? 1.352 -3.764 -19.608 1.00 92.19 282 LEU A N 1
ATOM 2196 C CA . LEU A 1 282 ? 0.530 -3.677 -20.811 1.00 92.19 282 LEU A CA 1
ATOM 2197 C C . LEU A 1 282 ? 0.075 -5.071 -21.253 1.00 92.19 282 LEU A C 1
ATOM 2199 O O . LEU A 1 282 ? -1.123 -5.335 -21.379 1.00 92.19 282 LEU A O 1
ATOM 2203 N N . THR A 1 283 ? 1.040 -5.969 -21.444 1.00 93.62 283 THR A N 1
ATOM 2204 C CA . THR A 1 283 ? 0.791 -7.331 -21.940 1.00 93.62 283 THR A CA 1
ATOM 2205 C C . THR A 1 283 ? 0.421 -8.304 -20.819 1.00 93.62 283 THR A C 1
ATOM 2207 O O . THR A 1 283 ? -0.271 -9.287 -21.061 1.00 93.62 283 THR A O 1
ATOM 2210 N N . GLY A 1 284 ? 0.824 -8.010 -19.581 1.00 92.56 284 GLY A N 1
ATOM 2211 C CA . GLY A 1 284 ? 0.739 -8.913 -18.434 1.00 92.56 284 GLY A CA 1
ATOM 2212 C C . GLY A 1 284 ? 1.954 -9.831 -18.278 1.00 92.56 284 GLY A C 1
ATOM 2213 O O . GLY A 1 284 ? 1.981 -10.612 -17.333 1.00 92.56 284 GLY A O 1
ATOM 2214 N N . ALA A 1 285 ? 2.956 -9.743 -19.162 1.00 96.31 285 ALA A N 1
ATOM 2215 C CA . ALA A 1 285 ? 4.121 -10.622 -19.119 1.00 96.31 285 ALA A CA 1
ATOM 2216 C C . ALA A 1 285 ? 4.840 -10.549 -17.762 1.00 96.31 285 ALA A C 1
ATOM 2218 O O . ALA A 1 285 ? 5.178 -9.457 -17.294 1.00 96.31 285 ALA A O 1
ATOM 2219 N N . ASN A 1 286 ? 5.067 -11.723 -17.165 1.00 97.19 286 ASN A N 1
ATOM 2220 C CA . ASN A 1 286 ? 5.793 -11.961 -15.913 1.00 97.19 286 ASN A CA 1
ATOM 2221 C C . ASN A 1 286 ? 5.289 -11.193 -14.677 1.00 97.19 286 ASN A C 1
ATOM 2223 O O . ASN A 1 286 ? 5.995 -11.129 -13.668 1.00 97.19 286 ASN A O 1
ATOM 2227 N N . VAL A 1 287 ? 4.096 -10.588 -14.732 1.00 96.69 287 VAL A N 1
ATOM 2228 C CA . VAL A 1 287 ? 3.533 -9.864 -13.583 1.00 96.69 287 VAL A CA 1
ATOM 2229 C C . VAL A 1 287 ? 3.248 -10.851 -12.452 1.00 96.69 287 VAL A C 1
ATOM 2231 O O . VAL A 1 287 ? 3.730 -10.653 -11.340 1.00 96.69 287 VAL A O 1
ATOM 2234 N N . ASP A 1 288 ? 2.555 -11.953 -12.738 1.00 94.25 288 ASP A N 1
ATOM 2235 C CA . ASP A 1 288 ? 2.225 -12.967 -11.732 1.00 94.25 288 ASP A CA 1
ATOM 2236 C C . ASP A 1 288 ? 3.479 -13.658 -11.188 1.00 94.25 288 ASP A C 1
ATOM 2238 O O . ASP A 1 288 ? 3.601 -13.888 -9.986 1.00 94.25 288 ASP A O 1
ATOM 2242 N N . GLU A 1 289 ? 4.432 -13.972 -12.063 1.00 96.44 289 GLU A N 1
ATOM 2243 C CA . GLU A 1 289 ? 5.705 -14.616 -11.744 1.00 96.44 289 GLU A CA 1
ATOM 2244 C C . GLU A 1 289 ? 6.537 -13.769 -10.776 1.00 96.44 289 GLU A C 1
ATOM 2246 O O . GLU A 1 289 ? 7.080 -14.297 -9.803 1.00 96.44 289 GLU A O 1
ATOM 2251 N N . PHE A 1 290 ? 6.576 -12.450 -10.986 1.00 97.69 290 PHE A N 1
ATOM 2252 C CA . PHE A 1 290 ? 7.244 -11.517 -10.085 1.00 97.69 290 PHE A CA 1
ATOM 2253 C C . PHE A 1 290 ? 6.641 -11.549 -8.670 1.00 97.69 290 PHE A C 1
ATOM 2255 O O . PHE A 1 290 ? 7.374 -11.664 -7.683 1.00 97.69 290 PHE A O 1
ATOM 2262 N N . PHE A 1 291 ? 5.309 -11.513 -8.545 1.00 95.88 291 PHE A N 1
ATOM 2263 C CA . PHE A 1 291 ? 4.645 -11.563 -7.236 1.00 95.88 291 PHE A CA 1
ATOM 2264 C C . PHE A 1 291 ? 4.711 -12.951 -6.578 1.00 95.88 291 PHE A C 1
ATOM 2266 O O . PHE A 1 291 ? 4.886 -13.039 -5.360 1.00 95.88 291 PHE A O 1
ATOM 2273 N N . LYS A 1 292 ? 4.679 -14.039 -7.358 1.00 95.44 292 LYS A N 1
ATOM 2274 C CA . LYS A 1 292 ? 4.943 -15.405 -6.866 1.00 95.44 292 LYS A CA 1
ATOM 2275 C C . LYS A 1 292 ? 6.353 -15.529 -6.287 1.00 95.44 292 LYS A C 1
ATOM 2277 O O . LYS A 1 292 ? 6.520 -16.082 -5.202 1.00 95.44 292 LYS A O 1
ATOM 2282 N N . ALA A 1 293 ? 7.359 -14.954 -6.949 1.00 96.31 293 ALA A N 1
ATOM 2283 C CA . ALA A 1 293 ? 8.732 -14.956 -6.449 1.00 96.31 293 ALA A CA 1
ATOM 2284 C C . ALA A 1 293 ? 8.885 -14.174 -5.133 1.00 96.31 293 ALA A C 1
ATOM 2286 O O . ALA A 1 293 ? 9.634 -14.595 -4.248 1.00 96.31 293 ALA A O 1
ATOM 2287 N N . LEU A 1 294 ? 8.149 -13.069 -4.967 1.00 96.25 294 LEU A N 1
ATOM 2288 C CA . LEU A 1 294 ? 8.091 -12.327 -3.702 1.00 96.25 294 LEU A CA 1
ATOM 2289 C C . LEU A 1 294 ? 7.466 -13.162 -2.573 1.00 96.25 294 LEU A C 1
ATOM 2291 O O . LEU A 1 294 ? 7.986 -13.161 -1.454 1.00 96.25 294 LEU A O 1
ATOM 2295 N N . ALA A 1 295 ? 6.405 -13.917 -2.864 1.00 94.50 295 ALA A N 1
ATOM 2296 C CA . ALA A 1 295 ? 5.782 -14.837 -1.911 1.00 94.50 295 ALA A CA 1
ATOM 2297 C C . ALA A 1 295 ? 6.730 -15.975 -1.492 1.00 94.50 295 ALA A C 1
ATOM 2299 O O . ALA A 1 295 ? 6.862 -16.285 -0.303 1.00 94.50 295 ALA A O 1
ATOM 2300 N N . ASP A 1 296 ? 7.451 -16.557 -2.452 1.00 93.56 296 ASP A N 1
ATOM 2301 C CA . ASP A 1 296 ? 8.450 -17.597 -2.194 1.00 93.56 296 ASP A CA 1
ATOM 2302 C C . ASP A 1 296 ? 9.607 -17.074 -1.336 1.00 93.56 296 ASP A C 1
ATOM 2304 O O . ASP A 1 296 ? 10.028 -17.726 -0.375 1.00 93.56 296 ASP A O 1
ATOM 2308 N N . ALA A 1 297 ? 10.100 -15.872 -1.641 1.00 93.38 297 ALA A N 1
ATOM 2309 C CA . ALA A 1 297 ? 11.141 -15.210 -0.866 1.00 93.38 297 ALA A CA 1
ATOM 2310 C C . ALA A 1 297 ? 10.700 -14.952 0.588 1.00 93.38 297 ALA A C 1
ATOM 2312 O O . ALA A 1 297 ? 11.445 -15.252 1.527 1.00 93.38 297 ALA A O 1
ATOM 2313 N N . ALA A 1 298 ? 9.472 -14.460 0.783 1.00 91.62 298 ALA A N 1
ATOM 2314 C CA . ALA A 1 298 ? 8.888 -14.236 2.103 1.00 91.62 298 ALA A CA 1
ATOM 2315 C C . ALA A 1 298 ? 8.721 -15.544 2.901 1.00 91.62 298 ALA A C 1
ATOM 2317 O O . ALA A 1 298 ? 9.035 -15.590 4.093 1.00 91.62 298 ALA A O 1
ATOM 2318 N N . THR A 1 299 ? 8.303 -16.620 2.234 1.00 87.88 299 THR A N 1
ATOM 2319 C CA . THR A 1 299 ? 8.085 -17.946 2.832 1.00 87.88 299 THR A CA 1
ATOM 2320 C C . THR A 1 299 ? 9.384 -18.574 3.345 1.00 87.88 299 THR A C 1
ATOM 2322 O O . THR A 1 299 ? 9.463 -18.991 4.504 1.00 87.88 299 THR A O 1
ATOM 2325 N N . ARG A 1 300 ? 10.449 -18.591 2.527 1.00 82.19 300 ARG A N 1
ATOM 2326 C CA . ARG A 1 300 ? 11.752 -19.177 2.914 1.00 82.19 300 ARG A CA 1
ATOM 2327 C C . ARG A 1 300 ? 12.340 -18.533 4.169 1.00 82.19 300 ARG A C 1
ATOM 2329 O O . ARG A 1 300 ? 12.962 -19.218 4.979 1.00 82.19 300 ARG A O 1
ATOM 2336 N N . ARG A 1 301 ? 12.114 -17.229 4.355 1.00 70.31 301 ARG A N 1
ATOM 2337 C CA . ARG A 1 301 ? 12.566 -16.479 5.536 1.00 70.31 301 ARG A CA 1
ATOM 2338 C C . ARG A 1 301 ? 11.920 -16.970 6.833 1.00 70.31 301 ARG A C 1
ATOM 2340 O O . ARG A 1 301 ? 12.570 -16.939 7.873 1.00 70.31 301 ARG A O 1
ATOM 2347 N N . ILE A 1 302 ? 10.658 -17.393 6.785 1.00 65.00 302 ILE A N 1
ATOM 2348 C CA . ILE A 1 302 ? 9.939 -17.897 7.964 1.00 65.00 302 ILE A CA 1
ATOM 2349 C C . ILE A 1 302 ? 10.388 -19.315 8.302 1.00 65.00 302 ILE A C 1
ATOM 2351 O O . ILE A 1 302 ? 10.614 -19.616 9.470 1.00 65.00 302 ILE A O 1
ATOM 2355 N N . MET A 1 303 ? 10.565 -20.164 7.287 1.00 59.81 303 MET A N 1
ATOM 2356 C CA . MET A 1 303 ? 10.971 -21.557 7.493 1.00 59.81 303 MET A CA 1
ATOM 2357 C C . MET A 1 303 ? 12.424 -21.696 7.972 1.00 59.81 303 MET A C 1
ATOM 2359 O O . MET A 1 303 ? 12.735 -22.656 8.668 1.00 59.81 303 MET A O 1
ATOM 2363 N N . ASN A 1 304 ? 13.295 -20.722 7.676 1.00 57.56 304 ASN A N 1
ATOM 2364 C CA . ASN A 1 304 ? 14.692 -20.698 8.127 1.00 57.56 304 ASN A CA 1
ATOM 2365 C C . ASN A 1 304 ? 15.041 -19.404 8.898 1.00 57.56 304 ASN A C 1
ATOM 2367 O O . ASN A 1 304 ? 15.757 -18.542 8.374 1.00 57.56 304 ASN A O 1
ATOM 2371 N N . PRO A 1 305 ? 14.613 -19.258 10.172 1.00 50.84 305 PRO A N 1
ATOM 2372 C CA . PRO A 1 305 ? 14.916 -18.080 10.993 1.00 50.84 305 PRO A CA 1
ATOM 2373 C C . PRO A 1 305 ? 16.417 -17.902 11.265 1.00 50.84 305 PRO A C 1
ATOM 2375 O O . PRO A 1 305 ? 16.865 -16.810 11.609 1.00 50.84 305 PRO A O 1
ATOM 2378 N N . SER A 1 306 ? 17.214 -18.960 11.105 1.00 44.31 306 SER A N 1
ATOM 2379 C CA . SER A 1 306 ? 18.667 -19.003 11.309 1.00 44.31 306 SER A CA 1
ATOM 2380 C C . SER A 1 306 ? 19.471 -18.119 10.340 1.00 44.31 306 SER A C 1
ATOM 2382 O O . SER A 1 306 ? 20.614 -17.799 10.648 1.00 44.31 306 SER A O 1
ATOM 2384 N N . PHE A 1 307 ? 18.874 -17.622 9.248 1.00 44.38 307 PHE A N 1
ATOM 2385 C CA . PHE A 1 307 ? 19.460 -16.565 8.400 1.00 44.38 307 PHE A CA 1
ATOM 2386 C C . PHE A 1 307 ? 19.348 -15.150 9.004 1.00 44.38 307 PHE A C 1
ATOM 2388 O O . PHE A 1 307 ? 19.885 -14.197 8.452 1.00 44.38 307 PHE A O 1
ATOM 2395 N N . SER A 1 308 ? 18.648 -14.993 10.133 1.00 42.72 308 SER A N 1
ATOM 2396 C CA . SER A 1 308 ? 18.548 -13.723 10.872 1.00 42.72 308 SER A CA 1
ATOM 2397 C C . SER A 1 308 ? 19.517 -13.614 12.054 1.00 42.72 308 SER A C 1
ATOM 2399 O O . SER A 1 308 ? 19.593 -12.558 12.676 1.00 42.72 308 SER A O 1
ATOM 2401 N N . ARG A 1 309 ? 20.245 -14.694 12.366 1.00 34.62 309 ARG A N 1
ATOM 2402 C CA . ARG A 1 309 ? 21.204 -14.778 13.473 1.00 34.62 309 ARG A CA 1
ATOM 2403 C C . ARG A 1 309 ? 22.507 -15.423 13.008 1.00 34.62 309 ARG A C 1
ATOM 2405 O O . ARG A 1 309 ? 22.805 -16.527 13.448 1.00 34.62 309 ARG A O 1
ATOM 2412 N N . ARG A 1 310 ? 23.264 -14.766 12.130 1.00 33.09 310 ARG A N 1
ATOM 2413 C CA . ARG A 1 310 ? 24.727 -14.911 12.090 1.00 33.09 310 ARG A CA 1
ATOM 2414 C C . ARG A 1 310 ? 25.338 -13.563 11.719 1.00 33.09 310 ARG A C 1
ATOM 2416 O O . ARG A 1 310 ? 25.082 -13.079 10.623 1.00 33.09 310 ARG A O 1
ATOM 2423 N N . ASP A 1 311 ? 26.049 -13.054 12.723 1.00 35.41 311 ASP A N 1
ATOM 2424 C CA . ASP A 1 311 ? 27.064 -11.995 12.805 1.00 35.41 311 ASP A CA 1
ATOM 2425 C C . ASP A 1 311 ? 26.714 -10.583 12.309 1.00 35.41 311 ASP A C 1
ATOM 2427 O O . ASP A 1 311 ? 26.674 -10.335 11.085 1.00 35.41 311 ASP A O 1
#

Nearest PDB structures (foldseek):
  4hb2-assembly1_A  TM=9.126E-01  e=2.755E-16  Homo sapiens
  6m60-assembly1_A  TM=9.047E-01  e=2.293E-16  Homo sapiens
  4haz-assembly1_A  TM=9.142E-01  e=3.310E-16  Homo sapiens
  6a3b-assembly1_A  TM=9.115E-01  e=3.741E-16  Homo sapiens
  3m1i-assembly1_A  TM=9.070E-01  e=6.104E-16  Saccharomyces cerevisiae

Solvent-accessible surface area (backbone atoms only — not comparable to full-atom values): 17341 Å² total; per-residue (Å²): 130,77,47,36,35,40,35,29,33,57,51,65,68,58,36,46,48,51,50,53,50,36,52,76,72,65,53,84,51,48,71,46,76,32,59,27,34,66,55,42,51,55,47,59,76,76,45,90,65,62,32,39,37,25,34,38,87,27,74,99,34,31,28,63,59,40,50,48,55,46,35,74,77,36,73,83,58,44,33,36,43,34,30,77,68,89,46,71,69,57,54,54,49,40,58,76,67,58,48,70,46,76,46,60,48,88,67,61,65,68,56,55,47,51,54,50,54,52,52,58,31,51,72,73,81,41,78,75,78,76,93,70,100,65,95,74,86,50,52,80,34,40,31,34,45,46,40,47,57,89,31,42,66,62,48,44,53,48,20,68,74,65,75,44,65,74,85,73,82,76,77,72,77,65,72,51,74,46,78,45,82,39,79,30,98,87,48,58,31,34,35,42,38,33,42,48,46,29,47,75,89,45,57,77,66,52,58,68,69,54,66,81,40,39,16,35,39,40,35,18,25,23,67,35,52,67,39,52,64,46,44,58,57,49,52,51,59,50,33,76,80,38,79,75,53,42,56,33,39,33,36,20,46,58,86,55,66,70,65,52,54,72,67,59,55,48,50,54,26,56,75,69,72,34,57,72,38,69,19,17,48,79,83,50,44,49,49,66,57,50,54,29,52,41,52,44,46,28,50,54,50,67,80,43,58,67,78,80,67,74,136

Foldseek 3Di:
DAAEEEEAAQPPVVQVCLQVVLVVVPFSHHYDYDNALVVVVVCVVVDDHQEYEYEQDGPPDGPLNSLQSSCVVPVPHEYEYEYQDDDVVVLVSCVVSVHVYYYHPPDDSVVVSVSVLQSSCVSPPDGDDDDDDDPPPAEEFEEEEEFAWPLCLVLLQCCQVPVDGDPDRDTDDAKDWDWDFAQAPVGIHIYTYIDGHRYPVCLVVRLSSLPRGLAYEYGGEQADPVRLVCSVVRVVSSCVSVVQHAYAYEHEPPVDDGPADPVRSVVVCVVVVHHYYYAYSHVGGCSSVRVSSRVVSSVVCVVCVVSVDDD

pLDDT: mean 82.0, std 17.36, range [28.41, 98.62]

Secondary structure (DSSP, 8-state):
--EEEEEE-S-HHHHHHHHHHHHHTT-SEEEEEESSHHHHHHHHHHS--SEEEEES--SSS-HHHHHHHHHHH-TT-EEEEEES---HHHHHHHHHTT-SEEEESS--HHHHHHHHHHHHHHHTTSS---S-SS---PPEEEEEEES-TTSSHHHHHHHHHHSS---------SEEEEEEEEE-SS-EEEEEEEEE---GGGHHHHHHHHTT-SEEEEEEETT-HHHHHTHHHHHHHHHHH-TT--EEEEEE-TTS--SS-HHHHHHHHHHHT--EEEE-TTT-TTHHHHHHHHHHHHHHHHH-GGGGS--

Mean predicted aligned error: 14.17 Å

Sequence (311 aa):
MKKRVLVAEDDINVAFLIKDGLADLGADFDVETVSSGEEALAKIDQDKWDLVVTDHRMPGMTGLELIEALKQKVPAALSILMTAYGSEDVELAAQRLNVYHYMTKPFPLVDLKRVIEQALAYKAGGEPSSGSNEKDTSPTFKITLGGDGNVGKTTLIKRLCTGRFDASRVMTIGVDFHLYDVQSQNQAARLIVWDVSGQPHFAFTRRAFYRGSKAVGLVYNAMDRQSFERLHEWHHEIRSILPNVPFVIAGNKVDLGRQVSTEEASALAQSWNVPFFETSCLTGANVDEFFKALADAATRRIMNPSFSRRD

Radius of gyration: 20.75 Å; Cα contacts (8 Å, |Δi|>4): 557; chains: 1; bounding box: 54×47×52 Å